Protein AF-A0A1M3CRS7-F1 (afdb_monomer)

Sequence (179 aa):
MYKPVLKNCLTSLLGIGLMLSTYTFAEDAPTQAPPSNPPGLADECSRELLISYFPKVFVTETLKKYNVPQEKWETIANDLALKDKEVIKTVEEKAAKLNPNPLKDPQQRQAAVKLFRETLTDLFAGTMKANGVTDEKQISEMLNDIQQQKAKRFAMCMQKLSQGAPKEGSSETGAPAQD

Solvent-accessible surface area (backbone atoms only — not comparable to full-atom values): 11520 Å² total; per-residue (Å²): 140,82,86,84,91,84,82,87,90,86,79,89,84,87,80,89,82,93,72,93,73,91,74,88,73,90,73,91,67,83,76,76,70,73,85,74,71,72,93,79,64,71,68,80,64,28,68,64,61,70,69,43,83,51,35,52,69,49,49,49,56,40,38,58,74,70,69,48,64,72,90,47,46,63,59,51,38,52,53,40,49,56,47,45,76,42,46,66,60,52,41,51,60,55,33,71,75,39,87,78,40,33,86,79,37,82,91,29,49,67,56,33,52,48,50,46,52,52,46,54,47,52,54,50,46,52,53,38,42,77,72,71,49,73,57,65,65,60,49,52,50,46,54,50,49,38,52,48,53,50,51,54,47,50,54,53,42,52,52,53,59,73,68,68,62,79,84,79,84,86,84,87,81,79,86,84,83,88,134

Radius of gyration: 28.57 Å; Cα contacts (8 Å, |Δi|>4): 86; chains: 1; bounding box: 86×58×65 Å

Foldseek 3Di:
DDDDDDDDDDDDDDDDDDDDDDDPDPDPDPPPDDPPDPPDPCVLLPPCCLLQLQRLVLQLVLCVVLVPDPVCSVVLSVQSSVVSVCLVVQLQVVQVVDVVRLVVDPVSVVVSVVSSVVSSLCSQQVSCVVSPNNPSVSSVVSSVSSVVVSVVSNVVSVVVVVVPDDPPDDDPDDDDDDD

Nearest PDB structures (foldseek):
  3fse-assembly1_A  TM=2.424E-01  e=4.232E-01  Trichormus variabilis ATCC 29413

Secondary structure (DSSP, 8-state):
--------------------------------------TTSSSTT-HHHHH-SS-HHHHHHHHHHTT--GGGHHHHHHHHHHHHHHHHHHHHHHHTTSSS-TTT-GGGHHHHHHHHHHHHHHHHHHHHHHTT---HHHHHHHHHHHHHHHHHHHHHHHHHHHH-S--------------

Mean predicted aligned error: 15.58 Å

pLDDT: mean 77.97, std 22.38, range [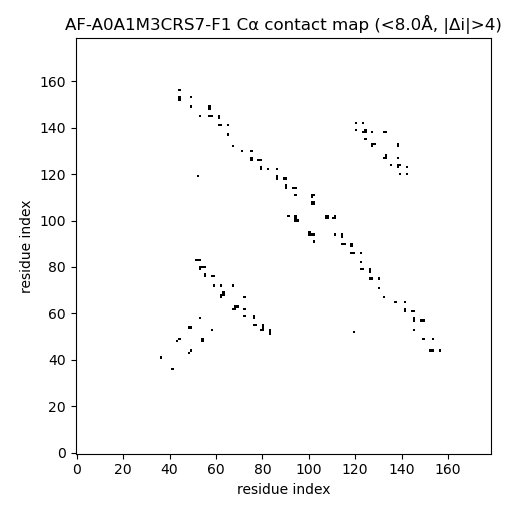37.38, 97.88]

Structure (mmCIF, N/CA/C/O backbone):
data_AF-A0A1M3CRS7-F1
#
_entry.id   AF-A0A1M3CRS7-F1
#
loop_
_atom_site.group_PDB
_atom_site.id
_atom_site.type_symbol
_atom_site.label_atom_id
_atom_site.label_alt_id
_atom_site.label_comp_id
_atom_site.label_asym_id
_atom_site.label_entity_id
_atom_site.label_seq_id
_atom_site.pdbx_PDB_ins_code
_atom_site.Cartn_x
_atom_site.Cartn_y
_atom_site.Cartn_z
_atom_site.occupancy
_atom_site.B_iso_or_equiv
_atom_site.auth_seq_id
_atom_site.auth_comp_id
_atom_site.auth_asym_id
_atom_site.auth_atom_id
_atom_site.pdbx_PDB_model_num
ATOM 1 N N . MET A 1 1 ? 41.725 -12.583 -32.687 1.00 38.69 1 MET A N 1
ATOM 2 C CA . MET A 1 1 ? 43.145 -12.479 -32.276 1.00 38.69 1 MET A CA 1
ATOM 3 C C . MET A 1 1 ? 43.149 -11.707 -30.958 1.00 38.69 1 MET A C 1
ATOM 5 O O . MET A 1 1 ? 42.684 -10.587 -30.993 1.00 38.69 1 MET A O 1
ATOM 9 N N . TYR A 1 2 ? 43.467 -12.184 -29.754 1.00 37.62 2 TYR A N 1
ATOM 10 C CA . TYR A 1 2 ? 44.089 -13.391 -29.198 1.00 37.62 2 TYR A CA 1
ATOM 11 C C . TYR A 1 2 ? 43.484 -13.611 -27.782 1.00 37.62 2 TYR A C 1
ATOM 13 O O . TYR A 1 2 ? 43.289 -12.642 -27.055 1.00 37.62 2 TYR A O 1
ATOM 21 N N . LYS A 1 3 ? 43.218 -14.864 -27.381 1.00 45.62 3 LYS A N 1
ATOM 22 C CA . LYS A 1 3 ? 43.293 -15.322 -25.971 1.00 45.62 3 LYS A CA 1
ATOM 23 C C . LYS A 1 3 ? 44.695 -15.923 -25.764 1.00 45.62 3 LYS A C 1
ATOM 25 O O . LYS A 1 3 ? 45.252 -16.417 -26.748 1.00 45.62 3 LYS A O 1
ATOM 30 N N . PRO A 1 4 ? 45.265 -15.902 -24.546 1.00 55.38 4 PRO A N 1
ATOM 31 C CA . PRO A 1 4 ? 45.311 -17.120 -23.703 1.00 55.38 4 PRO A CA 1
ATOM 32 C C . PRO A 1 4 ? 45.138 -16.804 -22.191 1.00 55.38 4 PRO A C 1
ATOM 34 O O . PRO A 1 4 ? 45.424 -15.699 -21.756 1.00 55.38 4 PRO A O 1
ATOM 37 N N . VAL A 1 5 ? 44.469 -17.613 -21.357 1.00 48.75 5 VAL A N 1
ATOM 38 C CA . VAL A 1 5 ? 44.828 -18.931 -20.767 1.00 48.75 5 VAL A CA 1
ATOM 39 C C . VAL A 1 5 ? 46.062 -18.899 -19.848 1.00 48.75 5 VAL A C 1
ATOM 41 O O . VAL A 1 5 ? 47.183 -18.894 -20.337 1.00 48.75 5 VAL A O 1
ATOM 44 N N . LEU A 1 6 ? 45.833 -19.040 -18.534 1.00 48.62 6 LEU A N 1
ATOM 45 C CA . LEU A 1 6 ? 46.715 -19.715 -17.562 1.00 48.62 6 LEU A CA 1
ATOM 46 C C . LEU A 1 6 ? 45.838 -20.176 -16.375 1.00 48.62 6 LEU A C 1
ATOM 48 O O . LEU A 1 6 ? 45.217 -19.346 -15.724 1.00 48.62 6 LEU A O 1
ATOM 52 N N . LYS A 1 7 ? 45.444 -21.454 -16.282 1.00 42.41 7 LYS A N 1
ATOM 53 C CA . LYS A 1 7 ? 46.156 -22.656 -15.786 1.00 42.41 7 LYS A CA 1
ATOM 54 C C . LYS A 1 7 ? 46.434 -22.659 -14.275 1.00 42.41 7 LYS A C 1
ATOM 56 O O . LYS A 1 7 ? 47.315 -21.963 -13.798 1.00 42.41 7 LYS A O 1
ATOM 61 N N . ASN A 1 8 ? 45.677 -23.533 -13.607 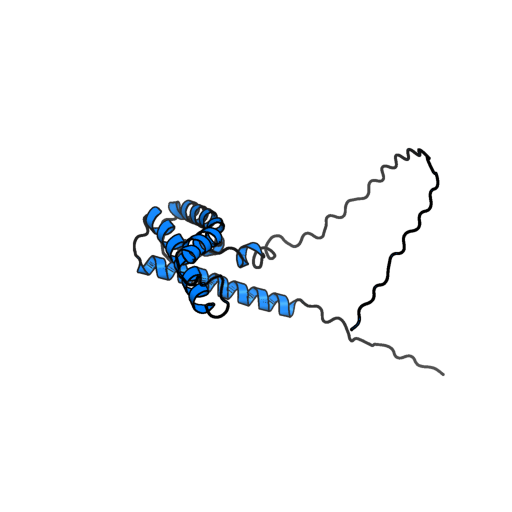1.00 42.66 8 ASN A N 1
ATOM 62 C CA . ASN A 1 8 ? 46.064 -24.521 -12.596 1.00 42.66 8 ASN A CA 1
ATOM 63 C C . ASN A 1 8 ? 47.333 -24.270 -11.770 1.00 42.66 8 ASN A C 1
ATOM 65 O O . ASN A 1 8 ? 48.435 -24.333 -12.307 1.00 42.66 8 ASN A O 1
ATOM 69 N N . CYS A 1 9 ? 47.165 -24.293 -10.446 1.00 45.00 9 CYS A N 1
ATOM 70 C CA . CYS A 1 9 ? 48.089 -25.001 -9.563 1.00 45.00 9 CYS A CA 1
ATOM 71 C C . CYS A 1 9 ? 47.303 -26.002 -8.710 1.00 45.00 9 CYS A C 1
ATOM 73 O O . CYS A 1 9 ? 46.353 -25.649 -8.017 1.00 45.00 9 CYS A O 1
ATOM 75 N N . LEU A 1 10 ? 47.698 -27.265 -8.836 1.00 46.69 10 LEU A N 1
ATOM 76 C CA . LEU A 1 10 ? 47.143 -28.449 -8.200 1.00 46.69 10 LEU A CA 1
ATOM 77 C C . LEU A 1 10 ? 48.359 -29.282 -7.788 1.00 46.69 10 LEU A C 1
ATOM 7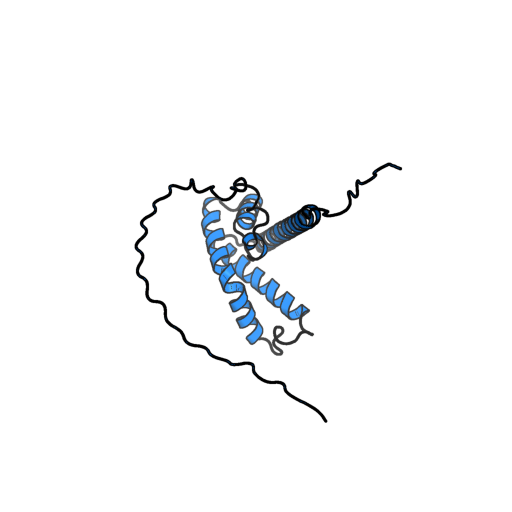9 O O . LEU A 1 10 ? 49.017 -29.835 -8.658 1.00 46.69 10 LEU A O 1
ATOM 83 N N . THR A 1 11 ? 48.666 -29.330 -6.493 1.00 52.16 11 THR A N 1
ATOM 84 C CA . THR A 1 11 ? 49.594 -30.273 -5.833 1.00 52.16 11 THR A CA 1
ATOM 85 C C . THR A 1 11 ? 49.199 -30.268 -4.352 1.00 52.16 11 THR A C 1
ATOM 87 O O . THR A 1 11 ? 49.308 -29.235 -3.706 1.00 52.16 11 THR A O 1
ATOM 90 N N . SER A 1 12 ? 48.469 -31.255 -3.828 1.00 44.25 12 SER A N 1
ATOM 91 C CA . SER A 1 12 ? 48.874 -32.633 -3.504 1.00 44.25 12 SER A CA 1
ATOM 92 C C . SER A 1 12 ? 50.040 -32.693 -2.517 1.00 44.25 12 SER A C 1
ATOM 94 O O . SER A 1 12 ? 51.178 -32.465 -2.914 1.00 44.25 12 SER A O 1
ATOM 96 N N . LEU A 1 13 ? 49.751 -33.052 -1.260 1.00 50.69 13 LEU A N 1
ATOM 97 C CA . LEU A 1 13 ? 50.614 -33.925 -0.463 1.00 50.69 13 LEU A CA 1
ATOM 98 C C . LEU A 1 13 ? 49.855 -34.518 0.734 1.00 50.69 13 LEU A C 1
ATOM 100 O O . LEU A 1 13 ? 49.257 -33.813 1.543 1.00 50.69 13 LEU A O 1
ATOM 104 N N . LEU A 1 14 ? 49.874 -35.850 0.767 1.00 47.12 14 LEU A N 1
ATOM 105 C CA . LEU A 1 14 ? 49.461 -36.730 1.851 1.00 47.12 14 LEU A CA 1
ATOM 106 C C . LEU A 1 14 ? 50.250 -36.461 3.140 1.00 47.12 14 LEU A C 1
ATOM 108 O O . LEU A 1 14 ? 51.426 -36.111 3.070 1.00 47.12 14 LEU A O 1
ATOM 112 N N . GLY A 1 15 ? 49.677 -36.845 4.285 1.00 37.69 15 GLY A N 1
ATOM 113 C CA . GLY A 1 15 ? 50.500 -37.391 5.366 1.00 37.69 15 GLY A CA 1
ATOM 114 C C . GLY A 1 15 ? 49.944 -37.272 6.781 1.00 37.69 15 GLY A C 1
ATOM 115 O O . GLY A 1 15 ? 50.248 -36.305 7.455 1.00 37.69 15 GLY A O 1
ATOM 116 N N . ILE A 1 16 ? 49.207 -38.306 7.207 1.00 46.19 16 ILE A N 1
ATOM 117 C CA . ILE A 1 16 ? 49.325 -39.024 8.497 1.00 46.19 16 ILE A CA 1
ATOM 118 C C . ILE A 1 16 ? 49.306 -38.189 9.793 1.00 46.19 16 ILE A C 1
ATOM 120 O O . ILE A 1 16 ? 50.220 -37.427 10.078 1.00 46.19 16 ILE A O 1
ATOM 124 N N . GLY A 1 17 ? 48.356 -38.490 10.686 1.00 39.56 17 GLY A N 1
ATOM 125 C CA . GLY A 1 17 ? 48.480 -38.071 12.084 1.00 39.56 17 GLY A CA 1
ATOM 126 C C . GLY A 1 17 ? 47.259 -38.349 12.946 1.00 39.56 17 GLY A C 1
ATOM 127 O O . GLY A 1 17 ? 46.599 -37.427 13.404 1.00 39.56 17 GLY A O 1
ATOM 128 N N . LEU A 1 18 ? 46.955 -39.627 13.157 1.00 51.09 18 LEU A N 1
ATOM 129 C CA . LEU A 1 18 ? 45.990 -40.091 14.148 1.00 51.09 18 LEU A CA 1
ATOM 130 C C . LEU A 1 18 ? 46.621 -39.910 15.540 1.00 51.09 18 LEU A C 1
ATOM 132 O O . LEU A 1 18 ? 47.569 -40.616 15.867 1.00 51.09 18 LEU A O 1
ATOM 136 N N . MET A 1 19 ? 46.108 -38.980 16.347 1.00 51.16 19 MET A N 1
ATOM 137 C CA . MET A 1 19 ? 46.297 -38.984 17.800 1.00 51.16 19 MET A CA 1
ATOM 138 C C . MET A 1 19 ? 44.980 -38.602 18.469 1.00 51.16 19 MET A C 1
ATOM 140 O O . MET A 1 19 ? 44.554 -37.448 18.452 1.00 51.16 19 MET A O 1
ATOM 144 N N . LEU A 1 20 ? 44.333 -39.614 19.051 1.00 53.19 20 LEU A N 1
ATOM 145 C CA . LEU A 1 20 ? 43.346 -39.420 20.100 1.00 53.19 20 LEU A CA 1
ATOM 146 C C . LEU A 1 20 ? 44.037 -38.724 21.273 1.00 53.19 20 LEU A C 1
ATOM 148 O O . LEU A 1 20 ? 44.952 -39.285 21.868 1.00 53.19 20 LEU A O 1
ATOM 152 N N . SER A 1 21 ? 43.560 -37.536 21.626 1.00 47.16 21 SER A N 1
ATOM 153 C CA . SER A 1 21 ? 43.835 -36.943 22.927 1.00 47.16 21 SER A CA 1
ATOM 154 C C . SER A 1 21 ? 42.537 -36.378 23.478 1.00 47.16 21 SER A C 1
ATOM 156 O O . SER A 1 21 ? 42.085 -35.297 23.107 1.00 47.16 21 SER A O 1
ATOM 158 N N . THR A 1 22 ? 41.895 -37.163 24.338 1.00 52.50 22 THR A N 1
ATOM 159 C CA . THR A 1 22 ? 40.769 -36.732 25.162 1.00 52.50 22 THR A CA 1
ATOM 160 C C . THR A 1 22 ? 41.292 -35.782 26.232 1.00 52.50 22 THR A C 1
ATOM 162 O O . THR A 1 22 ? 41.691 -36.216 27.310 1.00 52.50 22 THR A O 1
ATOM 165 N N . TYR A 1 23 ? 41.293 -34.486 25.933 1.00 53.41 23 TYR A N 1
ATOM 166 C CA . TYR A 1 23 ? 41.344 -33.455 26.961 1.00 53.41 23 TYR A CA 1
ATOM 167 C C . TYR A 1 23 ? 39.926 -32.951 27.204 1.00 53.41 23 TYR A C 1
ATOM 169 O O . TYR A 1 23 ? 39.404 -32.098 26.492 1.00 53.41 23 TYR A O 1
ATOM 177 N N . THR A 1 24 ? 39.294 -33.515 28.229 1.00 51.41 24 THR A N 1
ATOM 178 C CA . THR A 1 24 ? 38.257 -32.824 28.988 1.00 51.41 24 THR A CA 1
ATOM 179 C C . THR A 1 24 ? 38.926 -31.667 29.719 1.00 51.41 24 THR A C 1
ATOM 181 O O . THR A 1 24 ? 39.559 -31.871 30.753 1.00 51.41 24 THR A O 1
ATOM 184 N N . PHE A 1 25 ? 38.800 -30.463 29.174 1.00 48.56 25 PHE A N 1
ATOM 185 C CA . PHE A 1 25 ? 39.017 -29.238 29.925 1.00 48.56 25 PHE A CA 1
ATOM 186 C C . PHE A 1 25 ? 37.715 -28.445 29.880 1.00 48.56 25 PHE A C 1
ATOM 188 O O . PHE A 1 25 ? 37.393 -27.767 28.906 1.00 48.56 25 PHE A O 1
ATOM 195 N N . ALA A 1 26 ? 36.918 -28.658 30.923 1.00 53.44 26 ALA A N 1
ATOM 196 C CA . ALA A 1 26 ? 35.870 -27.742 31.314 1.00 53.44 26 ALA A CA 1
ATOM 197 C C . ALA A 1 26 ? 36.573 -26.525 31.921 1.00 53.44 26 ALA A C 1
ATOM 199 O O . ALA A 1 26 ? 37.021 -26.586 33.063 1.00 53.44 26 ALA A O 1
ATOM 200 N N . GLU A 1 27 ? 36.707 -25.455 31.141 1.00 47.72 27 GLU A N 1
ATOM 201 C CA . GLU A 1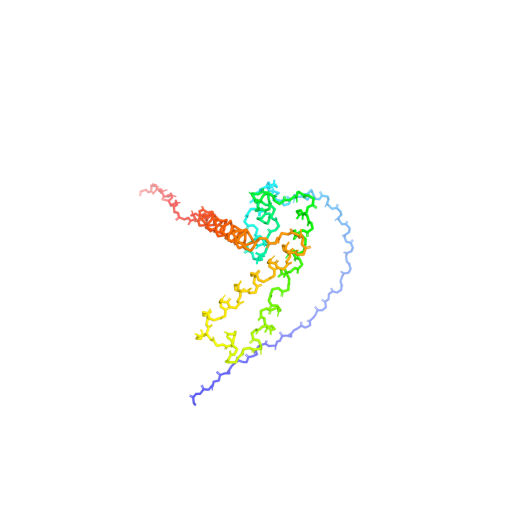 27 ? 36.998 -24.136 31.687 1.00 47.72 27 GLU A CA 1
ATOM 202 C C . GLU A 1 27 ? 35.771 -23.264 31.480 1.00 47.72 27 GLU A C 1
ATOM 204 O O . GLU A 1 27 ? 35.360 -22.942 30.364 1.00 47.72 27 GLU A O 1
ATOM 209 N N . ASP A 1 28 ? 35.156 -22.989 32.620 1.00 48.47 28 ASP A N 1
ATOM 210 C CA . ASP A 1 28 ? 34.044 -22.090 32.847 1.00 48.47 28 ASP A CA 1
ATOM 211 C C . ASP A 1 28 ? 34.505 -20.666 32.491 1.00 48.47 28 ASP A C 1
ATOM 213 O O . ASP A 1 28 ? 34.974 -19.895 33.327 1.00 48.47 28 ASP A O 1
ATOM 217 N N . ALA A 1 29 ? 34.470 -20.338 31.200 1.00 49.28 29 ALA A N 1
ATOM 218 C CA . ALA A 1 29 ? 34.605 -18.968 30.740 1.00 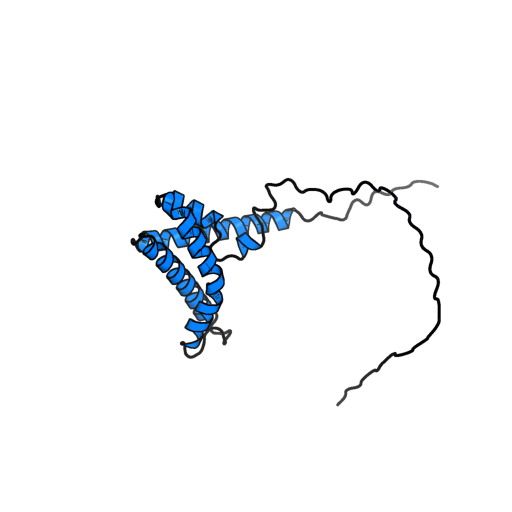49.28 29 ALA A CA 1
ATOM 219 C C . ALA A 1 29 ? 33.235 -18.292 30.899 1.00 49.28 29 ALA A C 1
ATOM 221 O O . ALA A 1 29 ? 32.272 -18.730 30.255 1.00 49.28 29 ALA A O 1
ATOM 222 N N . PRO A 1 30 ? 33.101 -17.219 31.705 1.00 46.97 30 PRO A N 1
ATOM 223 C CA . PRO A 1 30 ? 31.882 -16.435 31.707 1.00 46.97 30 PRO A CA 1
ATOM 224 C C . PRO A 1 30 ? 31.698 -15.882 30.297 1.00 46.97 30 PRO A C 1
ATOM 226 O O . PRO A 1 30 ? 32.459 -15.040 29.820 1.00 46.97 30 PRO A O 1
ATOM 229 N N . THR A 1 31 ? 30.686 -16.415 29.620 1.00 42.97 31 THR A N 1
ATOM 230 C CA . THR A 1 31 ? 30.208 -15.931 28.333 1.00 42.97 31 THR A CA 1
ATOM 231 C C . THR A 1 31 ? 29.861 -14.459 28.519 1.00 42.97 31 THR A C 1
ATOM 233 O O . THR A 1 31 ? 28.820 -14.126 29.084 1.00 42.97 31 THR A O 1
ATOM 236 N N . GLN A 1 32 ? 30.749 -13.562 28.082 1.00 46.72 32 GLN A N 1
ATOM 237 C CA . GLN A 1 32 ? 30.384 -12.173 27.858 1.00 46.72 32 GLN A CA 1
ATOM 238 C C . GLN A 1 32 ? 29.282 -12.197 26.807 1.00 46.72 32 GLN A C 1
ATOM 240 O O . GLN A 1 32 ? 29.522 -12.471 25.630 1.00 46.72 32 GLN A O 1
ATOM 245 N N . ALA A 1 33 ? 28.054 -11.970 27.270 1.00 52.69 33 ALA A N 1
ATOM 246 C CA . ALA A 1 33 ? 26.935 -11.696 26.398 1.00 52.69 33 ALA A CA 1
ATOM 247 C C . ALA A 1 33 ? 27.365 -10.599 25.406 1.00 52.69 33 ALA A C 1
ATOM 249 O O . ALA A 1 33 ? 28.001 -9.623 25.826 1.00 52.69 33 ALA A O 1
ATOM 250 N N . PRO A 1 34 ? 27.057 -10.743 24.105 1.00 62.16 34 PRO A N 1
ATOM 251 C CA . PRO A 1 34 ? 27.280 -9.667 23.151 1.00 62.16 34 PRO A CA 1
ATOM 252 C C . PRO A 1 34 ? 26.618 -8.391 23.691 1.00 62.16 34 PRO A C 1
ATOM 254 O O . PRO A 1 34 ? 25.556 -8.500 24.313 1.00 62.16 34 PRO A O 1
ATOM 257 N N . PRO A 1 35 ? 27.219 -7.202 23.489 1.00 49.22 35 PRO A N 1
ATOM 258 C CA . PRO A 1 35 ? 26.664 -5.951 23.984 1.00 49.22 35 PRO A CA 1
ATOM 259 C C . PRO A 1 35 ? 25.220 -5.836 23.505 1.00 49.22 35 PRO A C 1
ATOM 261 O O . PRO A 1 35 ? 24.940 -5.684 22.314 1.00 49.22 35 PRO A O 1
ATOM 264 N N . SER A 1 36 ? 24.296 -5.982 24.450 1.00 52.56 36 SER A N 1
ATOM 265 C CA . SER A 1 36 ? 22.883 -5.775 24.227 1.00 52.56 36 SER A CA 1
ATOM 266 C C . SER A 1 36 ? 22.709 -4.297 23.927 1.00 52.56 36 SER A C 1
ATOM 268 O O . SER A 1 36 ? 22.707 -3.445 24.814 1.00 52.56 36 SER A O 1
ATOM 270 N N . ASN A 1 37 ? 22.585 -3.983 22.638 1.00 52.84 37 ASN A N 1
ATOM 271 C CA . ASN A 1 37 ? 21.993 -2.722 22.227 1.00 52.84 37 ASN A CA 1
ATOM 272 C C . ASN A 1 37 ? 20.688 -2.544 23.021 1.00 52.84 37 ASN A C 1
ATOM 274 O O . ASN A 1 37 ? 19.906 -3.500 23.098 1.00 52.84 37 ASN A O 1
ATOM 278 N N . PRO A 1 38 ? 20.446 -1.369 23.628 1.00 47.28 38 PRO A N 1
ATOM 279 C CA . PRO A 1 38 ? 19.248 -1.147 24.418 1.00 47.28 38 PRO A CA 1
ATOM 280 C C . PRO A 1 38 ? 18.006 -1.487 23.575 1.00 47.28 38 PRO A C 1
ATOM 282 O O . PRO A 1 38 ? 17.899 -1.028 22.428 1.00 47.28 38 PRO A O 1
ATOM 285 N N . PRO A 1 39 ? 17.078 -2.305 24.102 1.00 48.41 39 PRO A N 1
ATOM 286 C CA . PRO A 1 39 ? 15.868 -2.673 23.388 1.00 48.41 39 PRO A CA 1
ATOM 287 C C . PRO A 1 39 ? 15.001 -1.419 23.276 1.00 48.41 39 PRO A C 1
ATOM 289 O O . PRO A 1 39 ? 14.428 -0.957 24.257 1.00 48.41 39 PRO A O 1
ATOM 292 N N . GLY A 1 40 ? 14.960 -0.821 22.085 1.00 47.44 40 GLY A N 1
ATOM 293 C CA . GLY A 1 40 ? 14.073 0.315 21.828 1.00 47.44 40 GLY A CA 1
ATOM 294 C C . GLY A 1 40 ? 14.404 1.198 20.627 1.00 47.44 40 GLY A C 1
ATOM 295 O O . GLY A 1 40 ? 13.529 1.935 20.194 1.00 47.44 40 GLY A O 1
ATOM 296 N N . LEU A 1 41 ? 15.618 1.145 20.058 1.00 44.34 41 LEU A N 1
ATOM 297 C CA . LEU A 1 41 ? 16.010 2.084 18.983 1.00 44.34 41 LEU A CA 1
ATOM 298 C C . LEU A 1 41 ? 16.510 1.436 17.682 1.00 44.34 41 LEU A C 1
ATOM 300 O O . LEU A 1 41 ? 16.494 2.090 16.640 1.00 44.34 41 LEU A O 1
ATOM 304 N N . ALA A 1 42 ? 16.892 0.155 17.700 1.00 47.72 42 ALA A N 1
ATOM 305 C CA . ALA A 1 42 ? 17.243 -0.594 16.484 1.00 47.72 42 ALA A CA 1
ATOM 306 C C . ALA A 1 42 ? 16.012 -0.995 15.643 1.00 47.72 42 ALA A C 1
ATOM 308 O O . ALA A 1 42 ? 16.143 -1.324 14.465 1.00 47.72 42 ALA A O 1
ATOM 309 N N . ASP A 1 43 ? 14.817 -0.932 16.234 1.00 60.59 43 ASP A N 1
ATOM 310 C CA . ASP A 1 43 ? 13.564 -1.333 15.588 1.00 60.59 43 ASP A CA 1
ATOM 311 C C . ASP A 1 43 ? 13.007 -0.241 14.652 1.00 60.59 43 ASP A C 1
ATOM 313 O O . ASP A 1 43 ? 12.393 -0.510 13.622 1.00 60.59 43 ASP A O 1
ATOM 317 N N . GLU A 1 44 ? 13.319 1.023 14.949 1.00 63.09 44 GLU A N 1
ATOM 318 C CA . GLU A 1 44 ? 12.798 2.196 14.244 1.00 63.09 44 GLU A CA 1
ATOM 319 C C . GLU A 1 44 ? 13.272 2.338 12.790 1.00 63.09 44 GLU A C 1
ATOM 321 O O . GLU A 1 44 ? 12.565 2.913 11.958 1.00 63.09 44 GLU A O 1
ATOM 326 N N . CYS A 1 45 ? 14.481 1.849 12.516 1.00 77.12 45 CYS A N 1
ATOM 327 C CA . CYS A 1 45 ? 15.124 1.826 11.203 1.00 77.12 45 CYS A CA 1
ATOM 328 C C . CYS A 1 45 ? 15.415 0.394 10.750 1.00 77.12 45 CYS A C 1
ATOM 330 O O . CYS A 1 45 ? 16.320 0.168 9.942 1.00 77.12 45 CYS A O 1
ATOM 332 N N . SER A 1 46 ? 14.672 -0.577 11.288 1.00 78.56 46 SER A N 1
ATOM 333 C CA . SER A 1 46 ? 14.828 -1.969 10.902 1.00 78.56 46 SER A CA 1
ATOM 334 C C . SER A 1 46 ? 14.591 -2.120 9.400 1.00 78.56 46 SER A C 1
ATOM 336 O O . SER A 1 46 ? 13.710 -1.495 8.799 1.00 78.56 46 SER A O 1
ATOM 338 N N . ARG A 1 47 ? 15.418 -2.958 8.766 1.00 74.75 47 ARG A N 1
ATOM 339 C CA . ARG A 1 47 ? 15.331 -3.231 7.326 1.00 74.75 47 ARG A CA 1
ATOM 340 C C . ARG A 1 47 ? 13.921 -3.665 6.934 1.00 74.75 47 ARG A C 1
ATOM 342 O O . ARG A 1 47 ? 13.431 -3.253 5.891 1.00 74.75 47 ARG A O 1
ATOM 349 N N . GLU A 1 48 ? 13.281 -4.453 7.790 1.00 76.31 48 GLU A N 1
ATOM 350 C CA . GLU A 1 48 ? 11.950 -5.016 7.582 1.00 76.31 48 GLU A CA 1
ATOM 351 C C . GLU A 1 48 ? 10.859 -3.943 7.489 1.00 76.31 48 GLU A C 1
ATOM 353 O O . GLU A 1 48 ? 10.064 -3.958 6.548 1.00 76.31 48 GLU A O 1
ATOM 358 N N . LEU A 1 49 ? 10.892 -2.936 8.369 1.00 77.31 49 LEU A N 1
ATOM 359 C CA . LEU A 1 49 ? 9.957 -1.809 8.338 1.00 77.31 49 LEU A CA 1
ATOM 360 C C . LEU A 1 49 ? 10.084 -0.978 7.047 1.00 77.31 49 LEU A C 1
ATOM 362 O O . LEU A 1 49 ? 9.103 -0.410 6.565 1.00 77.31 49 LEU A O 1
ATOM 366 N N . LEU A 1 50 ? 11.293 -0.905 6.482 1.00 76.62 50 LEU A N 1
ATOM 367 C CA . LEU A 1 50 ? 11.578 -0.120 5.280 1.00 76.62 50 LEU A CA 1
ATOM 368 C C . LEU A 1 50 ? 11.243 -0.861 3.979 1.00 76.62 50 LEU A C 1
ATOM 370 O O . LEU A 1 50 ? 10.882 -0.207 2.998 1.00 76.62 50 LEU A O 1
ATOM 374 N N . ILE A 1 51 ? 11.361 -2.193 3.954 1.00 85.19 51 ILE A N 1
ATOM 375 C CA . ILE A 1 51 ? 11.119 -2.994 2.741 1.00 85.19 51 ILE A CA 1
ATOM 376 C C . ILE A 1 51 ? 9.692 -3.534 2.637 1.00 85.19 51 ILE A C 1
ATOM 378 O O . ILE A 1 51 ? 9.231 -3.750 1.519 1.00 85.19 51 ILE A O 1
ATOM 382 N N . SER A 1 52 ? 8.985 -3.724 3.757 1.00 91.75 52 SER A N 1
ATOM 383 C CA . SER A 1 52 ? 7.583 -4.153 3.726 1.00 91.75 52 SER A CA 1
ATOM 384 C C . SER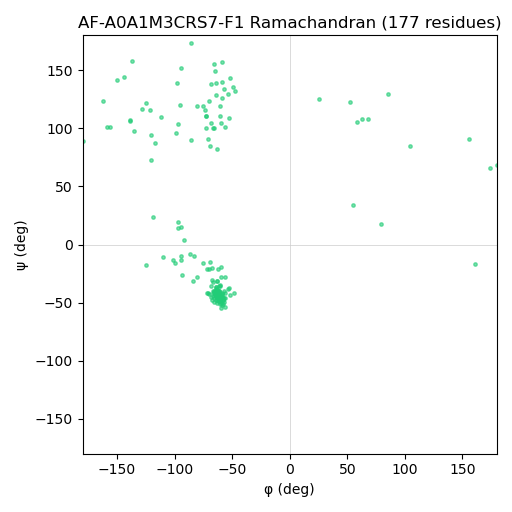 A 1 52 ? 6.715 -3.083 3.059 1.00 91.75 52 SER A C 1
ATOM 386 O O . SER A 1 52 ? 6.908 -1.881 3.275 1.00 91.75 52 SER A O 1
ATOM 388 N N . TYR A 1 53 ? 5.762 -3.484 2.219 1.00 92.19 53 TYR A N 1
ATOM 389 C CA . TYR A 1 53 ? 4.822 -2.579 1.558 1.00 92.19 53 TYR A CA 1
ATOM 390 C C . TYR A 1 53 ? 3.800 -2.020 2.542 1.00 92.19 53 TYR A C 1
ATOM 392 O O . TYR A 1 53 ? 3.596 -0.800 2.526 1.00 92.19 53 TYR A O 1
ATOM 400 N N . PHE A 1 54 ? 3.286 -2.860 3.446 1.00 94.44 54 PHE A N 1
ATOM 401 C CA . PHE A 1 54 ? 2.312 -2.505 4.485 1.00 94.44 54 PHE A CA 1
ATOM 402 C C . PHE A 1 54 ? 2.824 -2.782 5.916 1.00 94.44 54 PHE A C 1
ATOM 404 O O . PHE A 1 54 ? 2.334 -3.695 6.584 1.00 94.44 54 PHE A O 1
ATOM 411 N N . PRO A 1 55 ? 3.776 -1.989 6.445 1.00 93.50 55 PRO A N 1
ATOM 412 C CA . PRO A 1 55 ? 4.300 -2.215 7.788 1.00 93.50 55 PRO A CA 1
ATOM 413 C C . PRO A 1 55 ? 3.220 -2.027 8.862 1.00 93.50 55 PRO A C 1
ATOM 415 O O . PRO A 1 55 ? 2.570 -0.980 8.921 1.00 93.50 55 PRO A O 1
ATOM 418 N N . LYS A 1 56 ? 3.069 -3.017 9.754 1.00 93.94 56 LYS A N 1
ATOM 419 C CA . LYS A 1 56 ? 2.017 -3.060 10.791 1.00 93.94 56 LYS A CA 1
ATOM 420 C C . LYS A 1 56 ? 1.955 -1.794 11.651 1.00 93.94 56 LYS A C 1
ATOM 422 O O . LYS A 1 56 ? 0.859 -1.345 11.983 1.00 93.94 56 LYS A O 1
ATOM 427 N N . VAL A 1 57 ? 3.110 -1.209 11.975 1.00 93.06 57 VAL A N 1
ATOM 428 C CA . VAL A 1 57 ? 3.208 0.028 12.769 1.00 93.06 57 VAL A CA 1
ATOM 429 C C . VAL A 1 57 ? 2.474 1.178 12.070 1.00 93.06 57 VAL A C 1
ATOM 431 O O . VAL A 1 57 ? 1.530 1.729 12.629 1.00 93.06 57 VAL A O 1
ATOM 434 N N . PHE A 1 58 ? 2.815 1.464 10.810 1.00 95.19 58 PHE A N 1
ATOM 435 C CA . PHE A 1 58 ? 2.202 2.562 10.052 1.00 95.19 58 PHE A CA 1
ATOM 436 C C . PHE A 1 58 ? 0.736 2.299 9.716 1.00 95.19 58 PHE A C 1
ATOM 438 O O . PHE A 1 58 ? -0.083 3.216 9.734 1.00 95.19 58 PHE A O 1
ATOM 445 N N . VAL A 1 59 ? 0.381 1.039 9.442 1.00 96.62 59 VAL A N 1
ATOM 446 C CA . VAL A 1 59 ? -1.019 0.643 9.250 1.00 96.62 59 VAL A CA 1
ATOM 447 C C . VAL A 1 59 ? -1.824 0.978 10.504 1.00 96.62 59 VAL A C 1
ATOM 449 O O . VAL A 1 59 ? -2.821 1.683 10.412 1.00 96.62 59 VAL A O 1
ATOM 452 N N . THR A 1 60 ? -1.371 0.547 11.681 1.00 96.06 60 THR A N 1
ATOM 453 C CA . THR A 1 60 ? -2.104 0.753 12.941 1.00 96.06 60 THR A CA 1
ATOM 454 C C . THR A 1 60 ? -2.231 2.237 13.294 1.00 96.06 60 THR A C 1
ATOM 456 O O . THR A 1 60 ? -3.314 2.690 13.664 1.00 96.06 60 THR A O 1
ATOM 459 N N . GLU A 1 61 ? -1.158 3.019 13.127 1.00 96.19 61 GLU A N 1
ATOM 460 C CA . GLU A 1 61 ? -1.186 4.476 13.325 1.00 96.19 61 GLU A CA 1
ATOM 461 C C . GLU A 1 61 ? -2.201 5.161 12.401 1.00 96.19 61 GLU A C 1
ATOM 463 O O . GLU A 1 61 ? -2.971 6.021 12.839 1.00 96.19 61 GLU A O 1
ATOM 468 N N . THR A 1 62 ? -2.258 4.727 11.141 1.00 97.38 62 THR A N 1
ATOM 469 C CA . THR A 1 62 ? -3.218 5.232 10.155 1.00 97.38 62 THR A CA 1
ATOM 470 C C . THR A 1 62 ? -4.648 4.856 10.536 1.00 97.38 62 THR A C 1
ATOM 472 O O . THR A 1 62 ? -5.515 5.722 10.604 1.00 97.38 62 THR A O 1
ATOM 475 N N . LEU A 1 63 ? -4.919 3.588 10.857 1.00 97.25 63 LEU A N 1
ATOM 476 C CA . LEU A 1 63 ? -6.262 3.137 11.244 1.00 97.25 63 LEU A CA 1
ATOM 477 C C . LEU A 1 63 ? -6.798 3.921 12.448 1.00 97.25 63 LEU A C 1
ATOM 479 O O . LEU A 1 63 ? -7.956 4.342 12.447 1.00 97.25 63 LEU A O 1
ATOM 483 N N . LYS A 1 64 ? -5.927 4.196 13.427 1.00 96.56 64 LYS A N 1
ATOM 484 C CA . LYS A 1 64 ? -6.236 5.059 14.569 1.00 96.56 64 LYS A CA 1
ATOM 485 C C . LYS A 1 64 ? -6.575 6.487 14.141 1.00 96.56 64 LYS A C 1
ATOM 487 O O . LYS A 1 64 ? -7.587 7.026 14.579 1.00 96.56 64 LYS A O 1
ATOM 492 N N . LYS A 1 65 ? -5.752 7.100 13.286 1.00 97.25 65 LYS A N 1
ATOM 493 C CA . LYS A 1 65 ? -5.944 8.477 12.795 1.00 97.25 65 LYS A CA 1
ATOM 494 C C . LYS A 1 65 ? -7.259 8.654 12.029 1.00 97.25 65 LYS A C 1
ATOM 496 O O . LYS A 1 65 ? -7.887 9.703 12.136 1.00 97.25 65 LYS A O 1
ATOM 501 N N . TYR A 1 66 ? -7.673 7.636 11.281 1.00 96.81 66 TYR A N 1
ATOM 502 C CA . TYR A 1 66 ? -8.878 7.662 10.450 1.00 96.81 66 TYR A CA 1
ATOM 503 C C . TYR A 1 66 ? -10.119 7.080 11.146 1.00 96.81 66 TYR A C 1
ATOM 505 O O . TYR A 1 66 ? -11.118 6.813 10.481 1.00 96.81 66 TYR A O 1
ATOM 513 N N . ASN A 1 67 ? -10.082 6.913 12.475 1.00 95.25 67 ASN A N 1
ATOM 514 C CA . ASN A 1 67 ? -11.202 6.431 13.293 1.00 95.25 67 ASN A CA 1
ATOM 515 C C . ASN A 1 67 ? -11.771 5.075 12.838 1.00 95.25 67 ASN A C 1
ATOM 517 O O . ASN A 1 67 ? -12.972 4.826 12.953 1.00 95.25 67 ASN A O 1
ATOM 521 N N . VAL A 1 68 ? -10.921 4.185 12.318 1.00 95.81 68 VAL A N 1
ATOM 522 C CA . VAL A 1 68 ? -11.333 2.801 12.063 1.00 95.81 68 VAL A CA 1
ATOM 523 C C . VAL A 1 68 ? -11.557 2.117 13.418 1.00 95.81 68 VAL A C 1
ATOM 525 O O . VAL A 1 68 ? -10.737 2.316 14.317 1.00 95.81 68 VAL A O 1
ATOM 528 N N . PRO A 1 69 ? -12.619 1.312 13.597 1.00 95.69 69 PRO A N 1
ATOM 529 C CA . PRO A 1 69 ? -12.876 0.645 14.870 1.00 95.69 69 PRO A CA 1
ATOM 530 C C . PRO A 1 69 ? -11.703 -0.239 15.316 1.00 95.69 69 PRO A C 1
ATOM 532 O O . PRO A 1 69 ? -11.138 -0.984 14.508 1.00 95.69 69 PRO A O 1
ATOM 535 N N . GLN A 1 70 ? -11.319 -0.132 16.591 1.00 95.56 70 GLN A N 1
ATOM 536 C CA . GLN A 1 70 ? -10.111 -0.758 17.141 1.00 95.56 70 GLN A CA 1
ATOM 537 C C . GLN A 1 70 ? -10.131 -2.283 17.014 1.00 95.56 70 GLN A C 1
ATOM 539 O O . GLN A 1 70 ? -9.101 -2.898 16.741 1.00 95.56 70 GLN A O 1
ATOM 544 N N . GLU A 1 71 ? -11.307 -2.891 17.140 1.00 95.81 71 GLU A N 1
ATOM 545 C CA . GLU A 1 71 ? -11.525 -4.327 16.988 1.00 95.81 71 GLU A CA 1
ATOM 546 C C . GLU A 1 71 ? -11.136 -4.858 15.599 1.00 95.81 71 GLU A C 1
ATOM 548 O O . GLU A 1 71 ? -10.896 -6.052 15.442 1.00 95.81 71 GLU A O 1
ATOM 553 N N . LYS A 1 72 ? -11.029 -3.981 14.591 1.00 95.75 72 LYS A N 1
ATOM 554 C CA . LYS A 1 72 ? -10.623 -4.3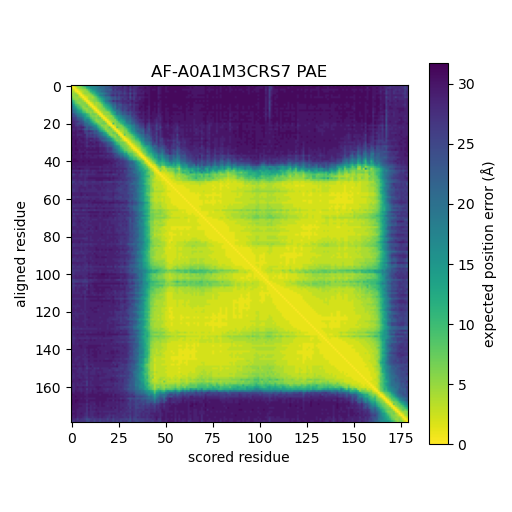49 13.229 1.00 95.75 72 LYS A CA 1
ATOM 555 C C . LYS A 1 72 ? -9.129 -4.180 12.975 1.00 95.75 72 LYS A C 1
ATOM 557 O O . LYS A 1 72 ? -8.640 -4.666 11.959 1.00 95.75 72 LYS A O 1
ATOM 562 N N . TRP A 1 73 ? -8.396 -3.484 13.847 1.00 95.88 73 TRP A N 1
ATOM 563 C CA . TRP A 1 73 ? -7.008 -3.102 13.564 1.00 95.88 73 TRP A CA 1
ATOM 564 C C . TRP A 1 73 ? -6.099 -4.307 13.381 1.00 95.88 73 TRP A C 1
ATOM 566 O O . TRP A 1 73 ? -5.320 -4.349 12.432 1.00 95.88 73 TRP A O 1
ATOM 576 N N . GLU A 1 74 ? -6.212 -5.292 14.270 1.00 96.00 74 GLU A N 1
ATOM 577 C CA . GLU A 1 74 ? -5.381 -6.489 14.208 1.00 96.00 74 GLU A CA 1
ATOM 578 C C . GLU A 1 74 ? -5.684 -7.325 12.963 1.00 96.00 74 GLU A C 1
ATOM 580 O O . GLU A 1 74 ? -4.756 -7.688 12.240 1.00 96.00 74 GLU A O 1
ATOM 585 N N . THR A 1 75 ? -6.965 -7.557 12.665 1.00 97.00 75 THR A N 1
ATOM 586 C CA . THR A 1 75 ? -7.401 -8.275 11.460 1.00 97.00 75 THR A CA 1
ATOM 587 C C . THR A 1 75 ? -6.893 -7.591 10.195 1.00 97.00 75 THR A C 1
ATOM 589 O O . THR A 1 75 ? -6.212 -8.222 9.393 1.00 97.00 75 THR A O 1
ATOM 592 N N . ILE A 1 76 ? -7.118 -6.280 10.057 1.00 97.56 76 ILE A N 1
ATOM 593 C CA . ILE A 1 76 ? -6.664 -5.503 8.896 1.00 97.56 76 ILE A CA 1
ATOM 594 C C . ILE A 1 76 ? -5.139 -5.556 8.756 1.00 97.56 76 ILE A C 1
ATOM 596 O O . ILE A 1 76 ? -4.624 -5.746 7.653 1.00 97.56 76 ILE A O 1
ATOM 600 N N . ALA A 1 77 ? -4.402 -5.381 9.855 1.00 96.25 77 ALA A N 1
ATOM 601 C CA . ALA A 1 77 ? -2.946 -5.413 9.823 1.00 96.25 77 ALA A CA 1
ATOM 602 C C . ALA A 1 77 ? -2.406 -6.793 9.419 1.00 96.25 77 ALA A C 1
ATOM 604 O O . ALA A 1 77 ? -1.447 -6.871 8.651 1.00 96.25 77 ALA A O 1
ATOM 605 N N . ASN A 1 78 ? -3.022 -7.872 9.905 1.00 95.75 78 ASN A N 1
ATOM 606 C CA . ASN A 1 78 ? -2.630 -9.236 9.562 1.00 95.75 78 ASN A CA 1
ATOM 607 C C . ASN A 1 78 ? -2.973 -9.565 8.100 1.00 95.75 78 ASN A C 1
ATOM 609 O O . ASN A 1 78 ? -2.126 -10.103 7.387 1.00 95.75 78 ASN A O 1
ATOM 613 N N . ASP A 1 79 ? -4.154 -9.170 7.621 1.00 96.56 79 ASP A N 1
ATOM 614 C CA . ASP A 1 79 ? -4.557 -9.335 6.221 1.00 96.56 79 ASP A CA 1
ATOM 615 C C . ASP A 1 79 ? -3.601 -8.595 5.279 1.00 96.56 79 ASP A C 1
ATOM 617 O O . ASP A 1 79 ? -3.132 -9.157 4.288 1.00 96.56 79 ASP A O 1
ATOM 621 N N . LEU A 1 80 ? -3.250 -7.344 5.598 1.00 96.75 80 LEU A N 1
ATOM 622 C CA . LEU A 1 80 ? -2.279 -6.575 4.820 1.00 96.75 80 LEU A CA 1
ATOM 623 C C . LEU A 1 80 ? -0.878 -7.197 4.857 1.00 96.75 80 LEU A C 1
ATOM 625 O O . LEU A 1 80 ? -0.205 -7.198 3.831 1.00 96.75 80 LEU A O 1
ATOM 629 N N . ALA A 1 81 ? -0.452 -7.776 5.983 1.00 93.75 81 ALA A N 1
ATOM 630 C CA . ALA A 1 81 ? 0.826 -8.485 6.078 1.00 93.75 81 ALA A CA 1
ATOM 631 C C . ALA A 1 81 ? 0.857 -9.772 5.231 1.00 93.75 81 ALA A C 1
ATOM 633 O O . ALA A 1 81 ? 1.904 -10.142 4.697 1.00 93.75 81 ALA A O 1
ATOM 634 N N . LEU A 1 82 ? -0.282 -10.454 5.070 1.00 94.25 82 LEU A N 1
ATOM 635 C CA . LEU A 1 82 ? -0.405 -11.563 4.121 1.00 94.25 82 LEU A CA 1
ATOM 636 C C . LEU A 1 82 ? -0.326 -11.055 2.677 1.00 94.25 82 LEU A C 1
ATOM 638 O O . LEU A 1 82 ? 0.433 -11.601 1.877 1.00 94.25 82 LEU A O 1
ATOM 642 N N . LYS A 1 83 ? -1.039 -9.966 2.363 1.00 94.38 83 LYS A N 1
ATOM 643 C CA . LYS A 1 83 ? -1.018 -9.331 1.034 1.00 94.38 83 LYS A CA 1
ATOM 644 C C . LYS A 1 83 ? 0.359 -8.785 0.664 1.00 94.38 83 LYS A C 1
ATOM 646 O O . LYS A 1 83 ? 0.718 -8.833 -0.507 1.00 94.38 83 LYS A O 1
ATOM 651 N N . ASP A 1 84 ? 1.150 -8.342 1.640 1.00 92.00 84 ASP A N 1
ATOM 652 C CA . ASP A 1 84 ? 2.534 -7.877 1.473 1.00 92.00 84 ASP A CA 1
ATOM 653 C C . ASP A 1 84 ? 3.399 -8.897 0.718 1.00 92.00 84 ASP A C 1
ATOM 655 O O . ASP A 1 84 ? 4.114 -8.559 -0.227 1.00 92.00 84 ASP A O 1
ATOM 659 N N . LYS A 1 85 ? 3.247 -10.177 1.078 1.00 91.31 85 LYS A N 1
ATOM 660 C CA . LYS A 1 85 ? 3.963 -11.312 0.475 1.00 91.31 85 LYS A CA 1
ATOM 661 C C . LYS A 1 85 ? 3.483 -11.624 -0.944 1.00 91.31 85 LYS A C 1
ATOM 663 O O . LYS A 1 85 ? 4.205 -12.245 -1.719 1.00 91.31 85 LYS A O 1
ATOM 668 N N . GLU A 1 86 ? 2.273 -11.193 -1.292 1.00 93.44 86 GLU A N 1
ATOM 669 C CA . GLU A 1 86 ? 1.633 -11.435 -2.587 1.00 93.44 86 GLU A CA 1
ATOM 670 C C . GLU A 1 86 ? 1.841 -10.286 -3.585 1.00 93.44 86 GLU A C 1
ATOM 672 O O . GLU A 1 86 ? 1.532 -10.456 -4.767 1.00 93.44 86 GLU A O 1
ATOM 677 N N . VAL A 1 87 ? 2.373 -9.131 -3.156 1.00 94.44 87 VAL A N 1
ATOM 678 C CA . VAL A 1 87 ? 2.506 -7.932 -4.005 1.00 94.44 87 VAL A CA 1
ATOM 679 C C . VAL A 1 87 ? 3.291 -8.228 -5.279 1.00 94.44 87 VAL A C 1
ATOM 681 O O . VAL A 1 87 ? 2.786 -7.973 -6.370 1.00 94.44 87 VAL A O 1
ATOM 684 N N . ILE A 1 88 ? 4.504 -8.784 -5.163 1.00 94.69 88 ILE A N 1
ATOM 685 C CA . ILE A 1 88 ? 5.370 -9.047 -6.326 1.00 94.69 88 ILE A CA 1
ATOM 686 C C . ILE A 1 88 ? 4.685 -9.993 -7.308 1.00 94.69 88 ILE A C 1
ATOM 688 O O . ILE A 1 88 ? 4.552 -9.659 -8.482 1.00 94.69 88 ILE A O 1
ATOM 692 N N . LYS A 1 89 ? 4.164 -11.117 -6.807 1.00 96.31 89 LYS A N 1
ATOM 693 C CA . LYS A 1 89 ? 3.428 -12.090 -7.616 1.00 96.31 89 LYS A CA 1
ATOM 694 C C . LYS A 1 89 ? 2.247 -11.435 -8.341 1.00 96.31 89 LYS A C 1
ATOM 696 O O . LYS A 1 89 ? 2.082 -11.619 -9.541 1.00 96.31 89 LYS A O 1
ATOM 701 N N . THR A 1 90 ? 1.461 -10.619 -7.641 1.00 96.31 90 THR A N 1
ATOM 702 C CA . THR A 1 90 ? 0.297 -9.933 -8.225 1.00 96.31 90 THR A CA 1
ATOM 703 C C . THR A 1 90 ? 0.716 -8.937 -9.311 1.00 96.31 90 THR A C 1
ATOM 705 O O . THR A 1 90 ? 0.069 -8.843 -10.355 1.00 96.31 90 THR A O 1
ATOM 708 N N . VAL A 1 91 ? 1.809 -8.199 -9.097 1.00 96.88 91 VAL A N 1
ATOM 709 C CA . VAL A 1 91 ? 2.363 -7.269 -10.092 1.00 96.88 91 VAL A CA 1
ATOM 710 C C . VAL A 1 91 ? 2.846 -8.024 -11.328 1.00 96.88 91 VAL A C 1
ATOM 712 O O . VAL A 1 91 ? 2.544 -7.606 -12.443 1.00 96.88 91 VAL A O 1
ATOM 715 N N . GLU A 1 92 ? 3.548 -9.144 -11.154 1.00 96.94 92 GLU A N 1
ATOM 716 C CA . GLU A 1 92 ? 4.012 -9.993 -12.256 1.00 96.94 92 GLU A CA 1
ATOM 717 C C . GLU A 1 92 ? 2.844 -10.575 -13.059 1.00 96.94 92 GLU A C 1
ATOM 719 O O . GLU A 1 92 ? 2.836 -10.484 -14.288 1.00 96.94 92 GLU A O 1
ATOM 724 N N . GLU A 1 93 ? 1.822 -11.100 -12.379 1.00 97.00 93 GLU A N 1
ATOM 725 C CA . GLU A 1 93 ? 0.607 -11.630 -13.005 1.00 97.00 93 GLU A CA 1
ATOM 726 C C . GLU A 1 93 ? -0.161 -10.561 -13.786 1.00 97.00 93 GLU A C 1
ATOM 728 O O . GLU A 1 93 ? -0.674 -10.832 -14.874 1.00 97.00 93 GLU A O 1
ATOM 733 N N . LYS A 1 94 ? -0.250 -9.334 -13.260 1.00 96.56 94 LYS A N 1
ATOM 734 C CA . LYS A 1 94 ? -0.870 -8.219 -13.984 1.00 96.56 94 LYS A CA 1
ATOM 735 C C . LYS A 1 94 ? -0.009 -7.758 -15.159 1.00 96.56 94 LYS A C 1
ATOM 737 O O . LYS A 1 94 ? -0.545 -7.519 -16.237 1.00 96.56 94 LYS A O 1
ATOM 742 N N . ALA A 1 95 ? 1.309 -7.673 -14.990 1.00 96.44 95 ALA A N 1
ATOM 743 C CA . ALA A 1 95 ? 2.230 -7.262 -16.047 1.00 96.44 95 ALA A CA 1
ATOM 744 C C . ALA A 1 95 ? 2.254 -8.248 -17.218 1.00 96.44 95 ALA A C 1
ATOM 746 O O . ALA A 1 95 ? 2.345 -7.829 -18.368 1.00 96.44 95 ALA A O 1
ATOM 747 N N . ALA A 1 96 ? 2.140 -9.549 -16.936 1.00 96.44 96 ALA A N 1
ATOM 748 C CA . ALA A 1 96 ? 2.071 -10.599 -17.949 1.00 96.44 96 ALA A CA 1
ATOM 749 C C . ALA A 1 96 ? 0.846 -10.471 -18.872 1.00 96.44 96 ALA A C 1
ATOM 751 O O . ALA A 1 96 ? 0.864 -10.994 -19.982 1.00 96.44 96 ALA A O 1
ATOM 752 N N . LYS A 1 97 ? -0.202 -9.760 -18.432 1.00 95.81 97 LYS A N 1
ATOM 753 C CA . LYS A 1 97 ? -1.409 -9.477 -19.225 1.00 95.81 97 LYS A CA 1
ATOM 754 C C . LYS A 1 97 ? -1.273 -8.227 -20.101 1.00 95.81 97 LYS A C 1
ATOM 756 O O . LYS A 1 97 ? -2.159 -7.962 -20.907 1.00 95.81 97 LYS A O 1
ATOM 761 N N . LEU A 1 98 ? -0.199 -7.451 -19.944 1.00 93.25 98 LEU A N 1
ATOM 762 C CA . LEU A 1 98 ? 0.077 -6.254 -20.735 1.00 93.25 98 LEU A CA 1
ATOM 763 C C . LEU A 1 98 ? 1.056 -6.586 -21.865 1.00 93.25 98 LEU A C 1
ATOM 765 O O . LEU A 1 98 ? 2.026 -7.318 -21.662 1.00 93.25 98 LEU A O 1
ATOM 769 N N . ASN A 1 99 ? 0.813 -6.028 -23.053 1.00 91.25 99 ASN A N 1
ATOM 770 C CA . ASN A 1 99 ? 1.697 -6.174 -24.205 1.00 91.25 99 ASN A CA 1
ATOM 771 C C . ASN A 1 99 ? 2.031 -4.795 -24.804 1.00 91.25 99 ASN A C 1
ATOM 773 O O . ASN A 1 99 ? 1.118 -4.131 -25.300 1.00 91.25 99 ASN A O 1
ATOM 777 N N . PRO A 1 100 ? 3.303 -4.364 -24.798 1.00 90.38 100 PRO A N 1
ATOM 778 C CA . PRO A 1 100 ? 4.463 -5.041 -24.204 1.00 90.38 100 PRO A CA 1
ATOM 779 C C . PRO A 1 100 ? 4.387 -5.146 -22.668 1.00 90.38 100 PRO A C 1
ATOM 781 O O . PRO A 1 100 ? 3.714 -4.354 -22.013 1.00 90.38 100 PRO A O 1
ATOM 784 N N . ASN A 1 101 ? 5.083 -6.134 -22.091 1.00 95.88 101 ASN A N 1
ATOM 785 C CA . ASN A 1 101 ? 5.161 -6.298 -20.637 1.00 95.88 101 ASN A CA 1
ATOM 786 C C . ASN A 1 101 ? 6.075 -5.204 -20.043 1.00 95.88 101 ASN A C 1
ATOM 788 O O . ASN A 1 101 ? 7.288 -5.237 -20.288 1.00 95.88 101 ASN A O 1
ATOM 792 N N . PRO A 1 102 ? 5.545 -4.287 -19.210 1.00 95.19 102 PRO A N 1
ATOM 793 C CA . PRO A 1 102 ? 6.301 -3.132 -18.732 1.00 95.19 102 PRO A CA 1
ATOM 794 C C . PRO A 1 102 ? 7.433 -3.491 -17.763 1.00 95.19 102 PRO A C 1
ATOM 796 O O . PRO A 1 102 ? 8.316 -2.673 -17.530 1.00 95.19 102 PRO A O 1
ATOM 799 N N . LEU A 1 103 ? 7.448 -4.709 -17.209 1.00 95.69 103 LEU A N 1
ATOM 800 C CA . LEU A 1 103 ? 8.526 -5.190 -16.337 1.00 95.69 103 LEU A CA 1
ATOM 801 C C . LEU A 1 103 ? 9.731 -5.740 -17.111 1.00 95.69 103 LEU A C 1
ATOM 803 O O . LEU A 1 103 ? 10.754 -6.048 -16.501 1.00 95.69 103 LEU A O 1
ATOM 807 N N . LYS A 1 104 ? 9.619 -5.921 -18.433 1.00 95.44 104 LYS A N 1
ATOM 808 C CA . LYS A 1 104 ? 10.685 -6.492 -19.274 1.00 95.44 104 LYS A CA 1
ATOM 809 C C . LYS A 1 104 ? 11.471 -5.444 -20.059 1.00 95.44 104 LYS A C 1
ATOM 811 O O . LYS A 1 104 ? 12.539 -5.763 -20.570 1.00 95.44 104 LYS A O 1
ATOM 816 N N . ASP A 1 105 ? 10.970 -4.215 -20.132 1.00 92.44 105 ASP A N 1
ATOM 817 C CA . ASP A 1 105 ? 11.558 -3.133 -20.917 1.00 92.44 105 ASP A CA 1
ATOM 818 C C . ASP A 1 105 ? 11.920 -1.931 -20.022 1.00 92.44 105 ASP A C 1
ATOM 820 O O . ASP A 1 105 ? 11.027 -1.288 -19.463 1.00 92.44 105 ASP A O 1
ATOM 824 N N . PRO A 1 106 ? 13.213 -1.573 -19.894 1.00 91.69 106 PRO A N 1
ATOM 825 C CA . PRO A 1 106 ? 13.646 -0.397 -19.141 1.00 91.69 106 PRO A CA 1
ATOM 826 C C . PRO A 1 106 ? 13.015 0.925 -19.604 1.00 91.69 106 PRO A C 1
ATOM 828 O O . PRO A 1 106 ? 12.842 1.828 -18.782 1.00 91.69 106 PRO A O 1
ATOM 831 N N . GLN A 1 107 ? 12.635 1.051 -20.884 1.00 95.69 107 GLN A N 1
ATOM 832 C CA . GLN A 1 107 ? 11.958 2.248 -21.404 1.00 95.69 107 GLN A CA 1
ATOM 833 C C . GLN A 1 107 ? 10.549 2.412 -20.818 1.00 95.69 107 GLN A C 1
ATOM 835 O O . GLN A 1 107 ? 10.014 3.517 -20.756 1.00 95.69 107 GLN A O 1
ATOM 840 N N . GLN A 1 108 ? 9.965 1.332 -20.296 1.00 95.56 108 GLN A N 1
ATOM 841 C CA . GLN A 1 108 ? 8.632 1.311 -19.700 1.00 95.56 108 GLN A CA 1
ATOM 842 C C . GLN A 1 108 ? 8.651 1.447 -18.178 1.00 95.56 108 GLN A C 1
ATOM 844 O O . GLN A 1 108 ? 7.652 1.172 -17.512 1.00 95.56 108 GLN A O 1
ATOM 849 N N . ARG A 1 109 ? 9.752 1.950 -17.603 1.00 95.19 109 ARG A N 1
ATOM 850 C CA . ARG A 1 109 ? 9.888 2.160 -16.154 1.00 95.19 109 ARG A CA 1
ATOM 851 C C . ARG A 1 109 ? 8.694 2.896 -15.538 1.00 95.19 109 ARG A C 1
ATOM 853 O O . ARG A 1 109 ? 8.243 2.522 -14.460 1.00 95.19 109 ARG A O 1
ATOM 860 N N . GLN A 1 110 ? 8.165 3.927 -16.199 1.00 96.00 110 GLN A N 1
ATOM 861 C CA . GLN A 1 110 ? 6.998 4.660 -15.689 1.00 96.00 110 GLN A CA 1
ATOM 862 C C . GLN A 1 110 ? 5.730 3.795 -15.672 1.00 96.00 110 GLN A C 1
ATOM 864 O O . GLN A 1 110 ? 4.985 3.833 -14.693 1.00 96.00 110 GLN A O 1
ATOM 869 N N . ALA A 1 111 ? 5.513 2.977 -16.705 1.00 95.69 111 ALA A N 1
ATOM 870 C CA . ALA A 1 111 ? 4.396 2.038 -16.762 1.00 95.69 111 ALA A CA 1
ATOM 871 C C . ALA A 1 111 ? 4.529 0.941 -15.693 1.00 95.69 111 ALA A C 1
ATOM 873 O O . ALA A 1 111 ? 3.550 0.632 -15.017 1.00 95.69 111 ALA A O 1
ATOM 874 N N . ALA A 1 112 ? 5.741 0.430 -15.458 1.00 95.75 112 ALA A N 1
ATOM 875 C CA . ALA A 1 112 ? 6.024 -0.509 -14.372 1.00 95.75 112 ALA A CA 1
ATOM 876 C C . ALA A 1 112 ? 5.726 0.099 -12.992 1.00 95.75 112 ALA A C 1
ATOM 878 O O . ALA A 1 112 ? 5.068 -0.527 -12.163 1.00 95.75 112 ALA A O 1
ATOM 879 N N . VAL A 1 113 ? 6.154 1.344 -12.751 1.00 95.31 113 VAL A N 1
ATOM 880 C CA . VAL A 1 113 ? 5.872 2.063 -11.497 1.00 95.31 113 VAL A CA 1
ATOM 881 C C . VAL A 1 113 ? 4.374 2.310 -11.319 1.00 95.31 113 VAL A C 1
ATOM 883 O O . VAL A 1 113 ? 3.860 2.141 -10.214 1.00 95.31 113 VAL A O 1
ATOM 886 N N . LYS A 1 114 ? 3.661 2.691 -12.386 1.00 95.62 114 LYS A N 1
ATOM 887 C CA . LYS A 1 114 ? 2.203 2.872 -12.360 1.00 95.62 114 LYS A CA 1
ATOM 888 C C . LYS A 1 114 ? 1.499 1.567 -11.9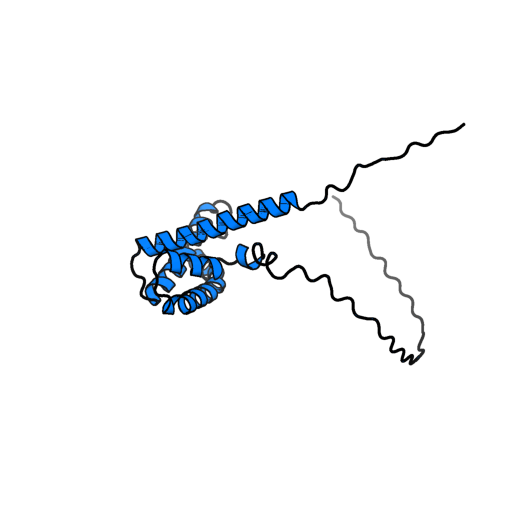96 1.00 95.62 114 LYS A C 1
ATOM 890 O O . LYS A 1 114 ? 0.742 1.552 -11.032 1.00 95.62 114 LYS A O 1
ATOM 895 N N . LEU A 1 115 ? 1.833 0.473 -12.681 1.00 96.81 115 LEU A N 1
ATOM 896 C CA . LEU A 1 115 ? 1.291 -0.857 -12.406 1.00 96.81 115 LEU A CA 1
ATOM 897 C C . LEU A 1 115 ? 1.531 -1.290 -10.954 1.00 96.81 115 LEU A C 1
ATOM 899 O O . LEU A 1 115 ? 0.648 -1.846 -10.297 1.00 96.81 115 LEU A O 1
ATOM 903 N N . PHE A 1 116 ? 2.730 -1.018 -10.445 1.00 95.31 116 PHE A N 1
ATOM 904 C CA . PHE A 1 116 ? 3.094 -1.321 -9.070 1.00 95.31 116 PHE A CA 1
ATOM 905 C C . PHE A 1 116 ? 2.217 -0.553 -8.067 1.00 95.31 116 PHE A C 1
ATOM 907 O O . PHE A 1 116 ? 1.645 -1.147 -7.153 1.00 95.31 116 PHE A O 1
ATOM 914 N N . ARG A 1 117 ? 2.049 0.762 -8.269 1.00 94.19 117 ARG A N 1
ATOM 915 C CA . ARG A 1 117 ? 1.207 1.625 -7.419 1.00 94.19 117 ARG A CA 1
ATOM 916 C C . ARG A 1 117 ? -0.269 1.240 -7.470 1.00 94.19 117 ARG A C 1
ATOM 918 O O . ARG A 1 117 ? -0.917 1.197 -6.427 1.00 94.19 117 ARG A O 1
ATOM 925 N N . GLU A 1 118 ? -0.785 0.938 -8.656 1.00 95.75 118 GLU A N 1
ATOM 926 C CA . GLU A 1 118 ? -2.155 0.445 -8.836 1.00 95.75 118 GLU A CA 1
ATOM 927 C C . GLU A 1 118 ? -2.352 -0.876 -8.093 1.00 95.75 118 GLU A C 1
ATOM 929 O O . GLU A 1 118 ? -3.334 -1.049 -7.386 1.00 95.75 118 GLU A O 1
ATOM 934 N N . THR A 1 119 ? -1.373 -1.780 -8.152 1.00 96.25 119 THR A N 1
ATOM 935 C CA . THR A 1 119 ? -1.454 -3.057 -7.434 1.00 96.25 119 THR A CA 1
ATOM 936 C C . THR A 1 119 ? -1.469 -2.882 -5.922 1.00 96.25 119 THR A C 1
ATOM 938 O O . THR A 1 119 ? -2.289 -3.509 -5.257 1.00 96.25 119 THR A O 1
ATOM 941 N N . LEU A 1 120 ? -0.631 -2.000 -5.372 1.00 95.19 120 LEU A N 1
ATOM 942 C CA . LEU A 1 120 ? -0.696 -1.667 -3.947 1.00 95.19 120 LEU A CA 1
ATOM 943 C C . LEU A 1 120 ? -2.046 -1.056 -3.559 1.00 95.19 120 LEU A C 1
ATOM 945 O O . LEU A 1 120 ? -2.584 -1.389 -2.505 1.00 95.19 120 LEU A O 1
ATOM 949 N N . THR A 1 121 ? -2.590 -0.190 -4.415 1.00 95.81 121 THR A N 1
ATOM 950 C CA . THR A 1 121 ? -3.890 0.453 -4.191 1.00 95.81 121 THR A CA 1
ATOM 951 C C . THR A 1 121 ? -5.013 -0.575 -4.165 1.00 95.81 121 THR A C 1
ATOM 953 O O . THR A 1 121 ? -5.797 -0.583 -3.222 1.00 95.81 121 THR A O 1
ATOM 956 N N . ASP A 1 122 ? -5.046 -1.489 -5.135 1.00 96.38 122 ASP A N 1
ATOM 957 C CA . ASP A 1 122 ? -6.066 -2.535 -5.222 1.00 96.38 122 ASP A CA 1
ATOM 958 C C . ASP A 1 122 ? -6.020 -3.486 -4.024 1.00 96.38 122 ASP A C 1
ATOM 960 O O . ASP A 1 122 ? -7.060 -3.816 -3.456 1.00 96.38 122 ASP A O 1
ATOM 964 N N . LEU A 1 123 ? -4.819 -3.919 -3.620 1.00 96.75 123 LEU A N 1
ATOM 965 C CA . LEU A 1 123 ? -4.647 -4.807 -2.468 1.00 96.75 123 LEU A CA 1
ATOM 966 C C . LEU A 1 123 ? -5.092 -4.117 -1.176 1.00 96.75 123 LEU A C 1
ATOM 968 O O . LEU A 1 123 ? -5.839 -4.703 -0.395 1.00 96.75 123 LEU A O 1
ATOM 972 N N . PHE A 1 124 ? -4.691 -2.859 -0.980 1.00 97.50 124 PHE A N 1
ATOM 973 C CA . PHE A 1 124 ? -5.088 -2.079 0.187 1.00 97.50 124 PHE A CA 1
ATOM 974 C C . PHE A 1 124 ? -6.602 -1.844 0.224 1.00 97.50 124 PHE A C 1
ATOM 976 O O . PHE A 1 124 ? -7.252 -2.139 1.226 1.00 97.50 124 PHE A O 1
ATOM 983 N N . ALA A 1 125 ? -7.180 -1.368 -0.882 1.00 97.69 125 ALA A N 1
ATOM 984 C CA . ALA A 1 125 ? -8.610 -1.114 -0.995 1.00 97.69 125 ALA A CA 1
ATOM 985 C C . ALA A 1 125 ? -9.434 -2.393 -0.811 1.00 97.69 125 ALA A C 1
ATOM 987 O O . ALA A 1 125 ? -10.454 -2.366 -0.126 1.00 97.69 125 ALA A O 1
ATOM 988 N N . GLY A 1 126 ? -8.976 -3.518 -1.369 1.00 97.56 126 GLY A N 1
ATOM 989 C CA . GLY A 1 126 ? -9.594 -4.827 -1.176 1.00 97.56 126 GLY A CA 1
ATOM 990 C C . GLY A 1 126 ? -9.658 -5.223 0.298 1.00 97.56 126 GLY A C 1
ATOM 991 O O . GLY A 1 126 ? -10.731 -5.580 0.784 1.00 97.56 126 GLY A O 1
ATOM 992 N N . THR A 1 127 ? -8.549 -5.087 1.032 1.00 97.62 127 THR A N 1
ATOM 993 C CA . THR A 1 127 ? -8.513 -5.394 2.470 1.00 97.62 127 THR A CA 1
ATOM 994 C C . THR A 1 127 ? -9.398 -4.454 3.290 1.00 97.62 127 THR A C 1
ATOM 996 O O . THR A 1 127 ? -10.131 -4.913 4.167 1.00 97.62 127 THR A O 1
ATOM 999 N N . MET A 1 128 ? -9.386 -3.150 2.995 1.00 97.88 128 MET A N 1
ATOM 1000 C CA . MET A 1 128 ? -10.240 -2.171 3.683 1.00 97.88 128 MET A CA 1
ATOM 1001 C C . MET A 1 128 ? -11.728 -2.481 3.484 1.00 97.88 128 MET A C 1
ATOM 1003 O O . MET A 1 128 ? -12.481 -2.562 4.457 1.00 97.88 128 MET A O 1
ATOM 1007 N N . LYS A 1 129 ? -12.140 -2.746 2.238 1.00 97.62 129 LYS A N 1
ATOM 1008 C CA . LYS A 1 129 ? -13.530 -3.071 1.885 1.00 97.62 129 LYS A CA 1
ATOM 1009 C C . LYS A 1 129 ? -13.996 -4.376 2.520 1.00 97.62 129 LYS A C 1
ATOM 1011 O O . LYS A 1 129 ? -15.099 -4.415 3.060 1.00 97.62 129 LYS A O 1
ATOM 1016 N N . ALA A 1 130 ? -13.151 -5.409 2.530 1.00 97.25 130 ALA A N 1
ATOM 1017 C CA . ALA A 1 130 ? -13.445 -6.678 3.201 1.00 97.25 130 ALA A CA 1
ATOM 1018 C C . ALA A 1 130 ? -13.691 -6.504 4.711 1.00 97.25 130 ALA A C 1
ATOM 1020 O O . ALA A 1 130 ? -14.472 -7.241 5.305 1.00 97.25 130 ALA A O 1
ATOM 1021 N N . ASN A 1 131 ? -13.081 -5.481 5.314 1.00 95.88 131 ASN A N 1
ATOM 1022 C CA . ASN A 1 131 ? -13.244 -5.129 6.721 1.00 95.88 131 ASN A CA 1
ATOM 1023 C C . ASN A 1 131 ? -14.287 -4.011 6.948 1.00 95.88 131 ASN A C 1
ATOM 1025 O O . ASN A 1 131 ? -14.387 -3.447 8.040 1.00 95.88 131 ASN A O 1
ATOM 1029 N N . GLY A 1 132 ? -15.114 -3.696 5.947 1.00 94.75 132 GLY A N 1
ATOM 1030 C CA . GLY A 1 132 ? -16.236 -2.759 6.067 1.00 94.75 132 GLY A CA 1
ATOM 1031 C C . GLY A 1 132 ? -15.855 -1.278 6.022 1.00 94.75 132 GLY A C 1
ATOM 1032 O O . GLY A 1 132 ? -16.650 -0.444 6.446 1.00 94.75 132 GLY A O 1
ATOM 1033 N N . VAL A 1 133 ? -14.661 -0.939 5.531 1.00 95.38 133 VAL A N 1
ATOM 1034 C CA . VAL A 1 133 ? -14.274 0.437 5.196 1.00 95.38 133 VAL A CA 1
ATOM 1035 C C . VAL A 1 133 ? -14.489 0.627 3.696 1.00 95.38 133 VAL A C 1
ATOM 1037 O O . VAL A 1 133 ? -13.727 0.108 2.884 1.00 95.38 133 VAL A O 1
ATOM 1040 N N . THR A 1 134 ? -15.562 1.323 3.321 1.00 95.19 134 THR A N 1
ATOM 1041 C CA . THR A 1 134 ? -16.027 1.401 1.923 1.00 95.19 134 THR A CA 1
ATOM 1042 C C . THR A 1 134 ? -15.839 2.766 1.272 1.00 95.19 134 THR A C 1
ATOM 1044 O O . THR A 1 134 ? -16.025 2.881 0.064 1.00 95.19 134 THR A O 1
ATOM 1047 N N . ASP A 1 135 ? -15.498 3.802 2.040 1.00 96.38 135 ASP A N 1
ATOM 1048 C CA . ASP A 1 135 ? -15.294 5.142 1.493 1.00 96.38 135 ASP A CA 1
ATOM 1049 C C . ASP A 1 135 ? -13.983 5.203 0.691 1.00 96.38 135 ASP A C 1
ATOM 1051 O O . ASP A 1 135 ? -12.886 5.112 1.242 1.00 96.38 135 ASP A O 1
ATOM 1055 N N . GLU A 1 136 ? -14.095 5.333 -0.633 1.00 95.31 136 GLU A N 1
ATOM 1056 C CA . GLU A 1 136 ? -12.944 5.295 -1.551 1.00 95.31 136 GLU A CA 1
ATOM 1057 C C . GLU A 1 136 ? -11.949 6.429 -1.282 1.00 95.31 136 GLU A C 1
ATOM 1059 O O . GLU A 1 136 ? -10.734 6.246 -1.404 1.00 95.31 136 GLU A O 1
ATOM 1064 N N . LYS A 1 137 ? -12.453 7.607 -0.896 1.00 96.38 137 LYS A N 1
ATOM 1065 C CA . LYS A 1 137 ? -11.613 8.764 -0.592 1.00 96.38 137 LYS A CA 1
ATOM 1066 C C . LYS A 1 137 ? -10.798 8.498 0.672 1.00 96.38 137 LYS A C 1
ATOM 1068 O O . LYS A 1 137 ? -9.581 8.656 0.644 1.00 96.38 137 LYS A O 1
ATOM 1073 N N . GLN A 1 138 ? -11.438 8.019 1.734 1.00 96.81 138 GLN A N 1
ATOM 1074 C CA . GLN A 1 138 ? -10.801 7.624 2.984 1.00 96.81 138 GLN A CA 1
ATOM 1075 C C . GLN A 1 138 ? -9.759 6.530 2.740 1.00 96.81 138 GLN A C 1
ATOM 1077 O O . GLN A 1 138 ? -8.641 6.640 3.233 1.00 96.81 138 GLN A O 1
ATOM 1082 N N . ILE A 1 139 ? -10.081 5.505 1.942 1.00 97.44 139 ILE A N 1
ATOM 1083 C CA . ILE A 1 139 ? -9.142 4.441 1.550 1.00 97.44 139 ILE A CA 1
ATOM 1084 C C . ILE A 1 139 ? -7.907 5.026 0.861 1.00 97.44 139 ILE A C 1
ATOM 1086 O O . ILE A 1 139 ? -6.779 4.715 1.249 1.00 97.44 139 ILE A O 1
ATOM 1090 N N . SER A 1 140 ? -8.099 5.901 -0.128 1.00 95.62 140 SER A N 1
ATOM 1091 C CA . SER A 1 140 ? -6.980 6.545 -0.818 1.00 95.62 140 SER A CA 1
ATOM 1092 C C . SER A 1 140 ? -6.147 7.419 0.123 1.00 95.62 140 SER A C 1
ATOM 1094 O O . SER A 1 140 ? -4.920 7.418 0.029 1.00 95.62 140 SER A O 1
ATOM 1096 N N . GLU A 1 141 ? -6.788 8.173 1.013 1.00 97.38 141 GLU A N 1
ATOM 1097 C CA . GLU A 1 141 ? -6.112 9.040 1.977 1.00 97.38 141 GLU A CA 1
ATOM 1098 C C . GLU A 1 141 ? -5.311 8.231 3.005 1.00 97.38 141 GLU A C 1
ATOM 1100 O O . GLU A 1 141 ? -4.157 8.567 3.259 1.00 97.38 141 GLU A O 1
ATOM 1105 N N . MET A 1 142 ? -5.861 7.126 3.517 1.00 97.69 142 MET A N 1
ATOM 1106 C CA . MET A 1 142 ? -5.152 6.209 4.414 1.00 97.69 142 MET A CA 1
ATOM 1107 C C . MET A 1 142 ? -3.909 5.610 3.748 1.00 97.69 142 MET A C 1
ATOM 1109 O O . MET A 1 142 ? -2.832 5.594 4.342 1.00 97.69 142 MET A O 1
ATOM 1113 N N . LEU A 1 143 ? -4.019 5.152 2.497 1.00 96.75 143 LEU A N 1
ATOM 1114 C CA . LEU A 1 143 ? -2.861 4.616 1.780 1.00 96.75 143 LEU A CA 1
ATOM 1115 C C . LEU A 1 143 ? -1.774 5.684 1.578 1.00 96.75 143 LEU A C 1
ATOM 1117 O O . LEU A 1 143 ? -0.586 5.400 1.752 1.00 96.75 143 LEU A O 1
ATOM 1121 N N . ASN A 1 144 ? -2.170 6.913 1.239 1.00 95.94 144 ASN A N 1
ATOM 1122 C CA . ASN A 1 144 ? -1.245 8.037 1.107 1.00 95.94 144 ASN A CA 1
ATOM 1123 C C . ASN A 1 144 ? -0.555 8.364 2.437 1.00 95.94 144 ASN A C 1
ATOM 1125 O O . ASN A 1 144 ? 0.650 8.609 2.448 1.00 95.94 144 ASN A O 1
ATOM 1129 N N . ASP A 1 145 ? -1.287 8.329 3.551 1.00 96.81 145 ASP A N 1
ATOM 1130 C CA . ASP A 1 145 ? -0.741 8.562 4.889 1.00 96.81 145 ASP A CA 1
ATOM 1131 C C . ASP A 1 145 ? 0.326 7.518 5.249 1.00 96.81 145 ASP A C 1
ATOM 1133 O O . ASP A 1 145 ? 1.440 7.884 5.623 1.00 96.81 145 ASP A O 1
ATOM 1137 N N . ILE A 1 146 ? 0.058 6.229 5.005 1.00 95.31 146 ILE A N 1
ATOM 1138 C CA . ILE A 1 146 ? 1.044 5.150 5.195 1.00 95.31 146 ILE A CA 1
ATOM 1139 C C . ILE A 1 146 ? 2.303 5.413 4.358 1.00 95.31 146 ILE A C 1
ATOM 1141 O O . ILE A 1 146 ? 3.425 5.306 4.856 1.00 95.31 146 ILE A O 1
ATOM 1145 N N . GLN A 1 147 ? 2.149 5.781 3.083 1.00 94.06 147 GLN A N 1
ATOM 1146 C CA . GLN A 1 147 ? 3.291 6.068 2.210 1.00 94.06 147 GLN A CA 1
ATOM 1147 C C . GLN A 1 147 ? 4.099 7.284 2.689 1.00 94.06 147 GLN A C 1
ATOM 1149 O O . GLN A 1 147 ? 5.331 7.259 2.635 1.00 94.06 147 GLN A O 1
ATOM 1154 N N . GLN A 1 148 ? 3.434 8.324 3.198 1.00 94.94 148 GLN A N 1
ATOM 1155 C CA . GLN A 1 148 ? 4.089 9.498 3.778 1.00 94.94 148 GLN A CA 1
ATOM 1156 C C . GLN A 1 148 ? 4.842 9.156 5.066 1.00 94.94 148 GLN A C 1
ATOM 1158 O O . GLN A 1 148 ? 5.994 9.568 5.220 1.00 94.94 148 GLN A O 1
ATOM 1163 N N . GLN A 1 149 ? 4.240 8.368 5.962 1.00 93.69 149 GLN A N 1
ATOM 1164 C CA . GLN A 1 149 ? 4.898 7.879 7.176 1.00 93.69 149 GLN A CA 1
ATOM 1165 C C . GLN A 1 149 ? 6.165 7.087 6.828 1.00 93.69 149 GLN A C 1
ATOM 1167 O O . GLN A 1 149 ? 7.238 7.365 7.372 1.00 93.69 149 GLN A O 1
ATOM 1172 N N . LYS A 1 150 ? 6.085 6.183 5.840 1.00 91.12 150 LYS A N 1
ATOM 1173 C CA . LYS A 1 150 ? 7.242 5.428 5.333 1.00 91.12 150 LYS A CA 1
ATOM 1174 C C . LYS A 1 150 ? 8.328 6.334 4.766 1.00 91.12 150 LYS A C 1
ATOM 1176 O O . LYS A 1 150 ? 9.491 6.180 5.125 1.00 91.12 150 LYS A O 1
ATOM 1181 N N . ALA A 1 151 ? 7.970 7.286 3.904 1.00 91.12 151 ALA A N 1
ATOM 1182 C CA . ALA A 1 151 ? 8.929 8.208 3.299 1.00 91.12 151 ALA A CA 1
ATOM 1183 C C . ALA A 1 151 ? 9.631 9.071 4.359 1.00 91.12 151 ALA A C 1
ATOM 1185 O O . ALA A 1 151 ? 10.855 9.215 4.336 1.00 91.12 151 ALA A O 1
ATOM 1186 N N . LYS A 1 152 ? 8.868 9.585 5.331 1.00 92.38 152 LYS A N 1
ATOM 1187 C CA . LYS A 1 152 ? 9.397 10.342 6.469 1.00 92.38 152 LYS A CA 1
ATOM 1188 C C . LYS A 1 152 ? 10.365 9.491 7.286 1.00 92.38 152 LYS A C 1
ATOM 1190 O O . LYS A 1 152 ? 11.473 9.940 7.575 1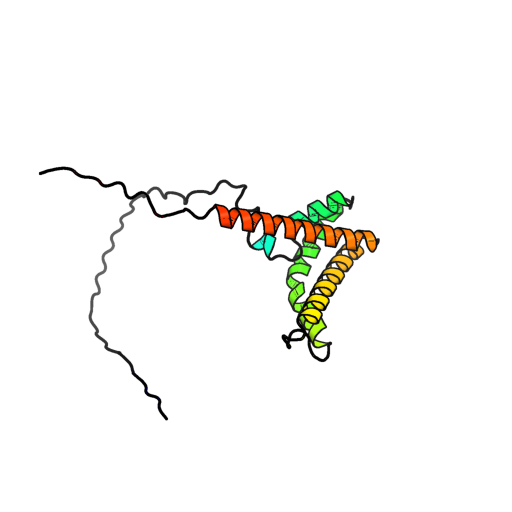.00 92.38 152 LYS A O 1
ATOM 1195 N N . ARG A 1 153 ? 9.984 8.255 7.622 1.00 89.88 153 ARG A N 1
ATOM 1196 C CA . ARG A 1 153 ? 10.836 7.352 8.402 1.00 89.88 153 ARG A CA 1
ATOM 1197 C C . ARG A 1 153 ? 12.106 6.979 7.648 1.00 89.88 153 ARG A C 1
ATOM 1199 O O . ARG A 1 153 ? 13.186 7.041 8.224 1.00 89.88 153 ARG A O 1
ATOM 1206 N N . PHE A 1 154 ? 11.998 6.681 6.356 1.00 88.94 154 PHE A N 1
ATOM 1207 C CA . PHE A 1 154 ? 13.147 6.404 5.500 1.00 88.94 154 PHE A CA 1
ATOM 1208 C C . PHE A 1 154 ? 14.130 7.582 5.478 1.00 88.94 154 PHE A C 1
ATOM 1210 O O . PHE A 1 154 ? 15.321 7.388 5.716 1.00 88.94 154 PHE A O 1
ATOM 1217 N N . ALA A 1 155 ? 13.640 8.810 5.277 1.00 89.06 155 ALA A N 1
ATOM 1218 C CA . ALA A 1 155 ? 14.476 10.010 5.302 1.00 89.06 155 ALA A CA 1
ATOM 1219 C C . ALA A 1 155 ? 15.194 10.190 6.652 1.00 89.06 155 ALA A C 1
ATOM 1221 O O . ALA A 1 155 ? 16.396 10.455 6.678 1.00 89.06 155 ALA A O 1
ATOM 1222 N N . MET A 1 156 ? 14.489 9.976 7.767 1.00 88.50 156 MET A N 1
ATOM 1223 C CA . MET A 1 156 ? 15.087 10.019 9.107 1.00 88.50 156 MET A CA 1
ATOM 1224 C C . MET A 1 156 ? 16.180 8.957 9.287 1.00 88.50 156 MET A C 1
ATOM 1226 O O . MET A 1 156 ? 17.241 9.252 9.835 1.00 88.50 156 MET A O 1
ATOM 1230 N N . CYS A 1 157 ? 15.953 7.730 8.816 1.00 87.56 157 CYS A N 1
ATOM 1231 C CA . CYS A 1 157 ? 16.937 6.653 8.909 1.00 87.56 157 CYS A CA 1
ATOM 1232 C C . CYS A 1 157 ? 18.187 6.940 8.070 1.00 87.56 157 CYS A C 1
ATOM 1234 O O . CYS A 1 157 ? 19.300 6.756 8.557 1.00 87.56 157 CYS A O 1
ATOM 1236 N N . MET A 1 158 ? 18.027 7.478 6.858 1.00 85.81 158 MET A N 1
ATOM 1237 C CA . MET A 1 158 ? 19.157 7.888 6.016 1.00 85.81 158 MET A CA 1
ATOM 1238 C C . MET A 1 158 ? 19.997 8.998 6.665 1.00 85.81 158 MET A C 1
ATOM 1240 O O . MET A 1 158 ? 21.226 8.941 6.620 1.00 85.81 158 MET A O 1
ATOM 1244 N N . GLN A 1 159 ? 19.361 9.974 7.322 1.00 86.56 159 GLN A N 1
ATOM 1245 C CA . GLN A 1 159 ? 20.071 11.022 8.065 1.00 86.56 159 GLN A CA 1
ATOM 1246 C C . GLN A 1 159 ? 20.883 10.445 9.231 1.00 86.56 159 GLN A C 1
ATOM 1248 O O . GLN A 1 159 ? 22.067 10.756 9.357 1.00 86.56 159 GLN A O 1
ATOM 1253 N N . LYS A 1 160 ? 20.291 9.553 10.037 1.00 82.88 160 LYS A N 1
ATOM 1254 C CA . LYS A 1 160 ? 20.991 8.884 11.147 1.00 82.88 160 LYS A CA 1
ATOM 1255 C C . LYS A 1 160 ? 22.209 8.086 10.661 1.00 82.88 160 LYS A C 1
ATOM 1257 O O . LYS A 1 160 ? 23.275 8.187 11.260 1.00 82.88 160 LYS A O 1
ATOM 1262 N N . LEU A 1 161 ? 22.085 7.357 9.547 1.00 79.06 161 LEU A N 1
ATOM 1263 C CA . LEU A 1 161 ? 23.204 6.615 8.947 1.00 79.06 161 LEU A CA 1
ATOM 1264 C C . LEU A 1 161 ? 24.337 7.539 8.479 1.00 79.06 161 LEU A C 1
ATOM 1266 O O . LEU A 1 161 ? 25.504 7.214 8.666 1.00 79.06 161 LEU A O 1
ATOM 1270 N N . SER A 1 162 ? 24.009 8.707 7.920 1.00 75.62 162 SER A N 1
ATOM 1271 C CA . SER A 1 162 ? 25.021 9.679 7.480 1.00 75.62 162 SER A CA 1
ATOM 1272 C C . SER A 1 162 ? 25.771 10.369 8.629 1.00 75.62 162 SER A C 1
ATOM 1274 O O . SER A 1 162 ? 26.868 10.877 8.422 1.00 75.62 162 SER A O 1
ATOM 1276 N N . GLN A 1 163 ? 25.196 10.380 9.837 1.00 68.62 163 GLN A N 1
ATOM 1277 C CA . GLN A 1 163 ? 25.758 11.033 11.027 1.00 68.62 163 GLN A CA 1
ATOM 1278 C C . GLN A 1 163 ? 26.469 10.058 11.982 1.00 68.62 163 GLN A C 1
ATOM 1280 O O . GLN A 1 163 ? 27.222 10.501 12.843 1.00 68.62 163 GLN A O 1
ATOM 1285 N N . GLY A 1 164 ? 26.248 8.746 11.839 1.00 57.81 164 GLY A N 1
ATOM 1286 C CA . GLY A 1 164 ? 26.835 7.698 12.684 1.00 57.81 164 GLY A CA 1
ATOM 1287 C C . GLY A 1 164 ? 28.157 7.106 12.183 1.00 57.81 164 GLY A C 1
ATOM 1288 O O . GLY A 1 164 ? 28.657 6.172 12.800 1.00 57.81 164 GLY A O 1
ATOM 1289 N N . ALA A 1 165 ? 28.725 7.606 11.081 1.00 46.56 165 ALA A N 1
ATOM 1290 C CA . ALA A 1 165 ? 30.062 7.206 10.646 1.00 46.56 165 ALA A CA 1
ATOM 1291 C C . ALA A 1 165 ? 31.120 7.891 11.537 1.00 46.56 165 ALA A C 1
ATOM 1293 O O . ALA A 1 165 ? 31.178 9.127 11.549 1.00 46.56 165 ALA A O 1
ATOM 1294 N N . PRO A 1 166 ? 31.967 7.145 12.275 1.00 43.66 166 PRO A N 1
ATOM 1295 C CA . PRO A 1 166 ? 33.116 7.732 12.948 1.00 43.66 166 PRO A CA 1
ATOM 1296 C C . PRO A 1 166 ? 34.005 8.396 11.896 1.00 43.66 166 PRO A C 1
ATOM 1298 O O . PRO A 1 166 ? 34.409 7.762 10.921 1.00 43.66 166 PRO A O 1
ATOM 1301 N N . LYS A 1 167 ? 34.328 9.675 12.093 1.00 47.69 167 LYS A N 1
ATOM 1302 C CA . LYS A 1 167 ? 35.490 10.279 11.443 1.00 47.69 167 LYS A CA 1
ATOM 1303 C C . LYS A 1 167 ? 36.735 9.652 12.072 1.00 47.69 167 LYS A C 1
ATOM 1305 O O . LYS A 1 167 ? 37.272 10.193 13.034 1.00 47.69 167 LYS A O 1
ATOM 1310 N N . GLU A 1 168 ? 37.169 8.500 11.576 1.00 44.88 168 GLU A N 1
ATOM 1311 C CA . GLU A 1 168 ? 38.546 8.065 11.798 1.00 44.88 168 GLU A CA 1
ATOM 1312 C C . GLU A 1 168 ? 39.484 8.974 10.992 1.00 44.88 168 GLU A C 1
ATOM 1314 O O . GLU A 1 168 ? 39.343 9.109 9.778 1.00 44.88 168 GLU A O 1
ATOM 1319 N N . GLY A 1 169 ? 40.437 9.595 11.693 1.00 43.06 169 GLY A N 1
ATOM 1320 C CA . GLY A 1 169 ? 41.646 10.171 11.102 1.00 43.06 169 GLY A CA 1
ATOM 1321 C C . GLY A 1 169 ? 41.682 11.696 10.980 1.00 43.06 169 GLY A C 1
ATOM 1322 O O . GLY A 1 169 ? 41.424 12.247 9.916 1.00 43.06 169 GLY A O 1
ATOM 1323 N N . SER A 1 170 ? 42.083 12.384 12.052 1.00 38.88 170 SER A N 1
ATOM 1324 C CA . SER A 1 170 ? 43.394 13.062 12.089 1.00 38.88 170 SER A CA 1
ATOM 1325 C C . SER A 1 170 ? 43.577 13.766 13.440 1.00 38.88 170 SER A C 1
ATOM 1327 O O . SER A 1 170 ? 43.197 14.918 13.642 1.00 38.88 170 SER A O 1
ATOM 1329 N N . SER A 1 171 ? 44.129 13.040 14.408 1.00 43.44 171 SER A N 1
ATOM 1330 C CA . SER A 1 171 ? 44.935 13.639 15.471 1.00 43.44 171 SER A CA 1
ATOM 1331 C C . SER A 1 171 ? 46.327 13.056 15.324 1.00 43.44 171 SER A C 1
ATOM 1333 O O . SER A 1 171 ? 46.641 12.014 15.889 1.00 43.44 171 SER A O 1
ATOM 1335 N N . GLU A 1 172 ? 47.134 13.710 14.499 1.00 40.88 172 GLU A N 1
ATOM 1336 C CA . GLU A 1 172 ? 48.579 13.548 14.524 1.00 40.88 172 GLU A CA 1
ATOM 1337 C C . GLU A 1 172 ? 49.114 14.514 15.589 1.00 40.88 172 GLU A C 1
ATOM 1339 O O . GLU A 1 172 ? 49.354 15.694 15.340 1.00 40.88 172 GLU A O 1
ATOM 1344 N N . THR A 1 173 ? 49.200 14.015 16.822 1.00 40.88 173 THR A N 1
ATOM 1345 C CA . THR A 1 173 ? 49.998 14.617 17.892 1.00 40.88 173 THR A CA 1
ATOM 1346 C C . THR A 1 173 ? 51.338 13.896 17.901 1.00 40.88 173 THR A C 1
ATOM 1348 O O . THR A 1 173 ? 51.374 12.688 18.124 1.00 40.88 173 THR A O 1
ATOM 1351 N N . GLY A 1 174 ? 52.435 14.623 17.699 1.00 37.38 174 GLY A N 1
ATOM 1352 C CA . GLY A 1 174 ? 53.770 14.042 17.807 1.00 37.38 174 GLY A CA 1
ATOM 1353 C C . GLY A 1 174 ? 54.901 15.026 17.542 1.00 37.38 174 GLY A C 1
ATOM 1354 O O . GLY A 1 174 ? 55.619 14.886 16.562 1.00 37.38 174 GLY A O 1
ATOM 1355 N N . ALA A 1 175 ? 55.090 16.001 18.435 1.00 47.53 175 ALA A N 1
ATOM 1356 C CA . ALA A 1 175 ? 56.438 16.516 18.672 1.00 47.53 175 ALA A CA 1
ATOM 1357 C C . ALA A 1 175 ? 57.298 15.391 19.279 1.00 47.53 175 ALA A C 1
ATOM 1359 O O . ALA A 1 175 ? 56.779 14.574 20.047 1.00 47.53 175 ALA A O 1
ATOM 1360 N N . PRO A 1 176 ? 58.608 15.383 19.006 1.00 48.88 176 PRO A N 1
ATOM 1361 C CA . PRO A 1 176 ? 59.522 15.523 20.134 1.00 48.88 176 PRO A CA 1
ATOM 1362 C C . PRO A 1 176 ? 60.694 16.473 19.855 1.00 48.88 176 PRO A C 1
ATOM 1364 O O . PRO A 1 176 ? 61.063 16.755 18.718 1.00 48.88 176 PRO A O 1
ATOM 1367 N N . ALA A 1 177 ? 61.244 16.974 20.957 1.00 45.19 177 ALA A N 1
ATOM 1368 C CA . ALA A 1 177 ? 62.461 17.766 21.048 1.00 45.19 177 ALA A CA 1
ATOM 1369 C C . ALA A 1 177 ? 63.726 16.882 21.152 1.00 45.19 177 ALA A C 1
ATOM 1371 O O . ALA A 1 177 ? 63.609 15.690 21.433 1.00 45.19 177 ALA A O 1
ATOM 1372 N N . GLN A 1 178 ? 64.885 17.562 21.093 1.00 40.62 178 GLN A N 1
ATOM 1373 C CA . GLN A 1 178 ? 66.275 17.141 21.397 1.00 40.62 178 GLN A CA 1
ATOM 1374 C C . GLN A 1 178 ? 67.004 16.454 20.224 1.00 40.62 178 GLN A C 1
ATOM 1376 O O . GLN A 1 178 ? 66.441 15.567 19.594 1.00 40.62 178 GLN A O 1
ATOM 1381 N N . ASP A 1 179 ? 68.220 16.838 19.817 1.00 41.44 179 ASP A N 1
ATOM 1382 C CA . ASP A 1 179 ? 69.355 17.539 20.462 1.00 41.44 179 ASP A CA 1
ATOM 1383 C C . ASP A 1 179 ? 69.955 18.591 19.496 1.00 41.44 179 ASP A C 1
ATOM 1385 O O . ASP A 1 179 ? 70.057 18.275 18.284 1.00 41.44 179 ASP A O 1
#